Protein 4UOS (pdb70)

Nearest PDB structures (foldseek):
  4uos-assembly1_A  TM=1.005E+00  e=2.695E-16  synthetic construct
  7xgg-assembly2_D  TM=6.127E-01  e=6.646E-01  synthetic construct
  7xgf-assembly2_D  TM=5.101E-01  e=9.310E-01  synthetic construct
  5j0l-assembly1_A  TM=4.772E-01  e=9.769E-01  synthetic construct

Foldseek 3Di:
DLLVVLLVLLVVLLVVLLVLLVVLLVVLLVLLVVLLVVLLVCQVVVHADVVNLVSLVVSLVVNLVSLVVSLVVSLVSSVVSLVVSVVSLCVLDDCPPVLVVLSVVLSVLSNVLSVVLSVCSVVLSVVLSVVLSVCSVVDHHPVVNSVVSVVSSVVNSVSSVVSSVVSSVVSVVSSVVSSVSSVVSDDD

Sequence (188 aa):
GDNEEVKKMMLEKMIEEIKKMLEKAIKKVKEMLEKMIKEIKKMLENGEDSEKILKKAKEMMAEKILKMVIELAEKILKKAKEMAEKILKKVKELGVDNEEVKKMLEKMIEEIKKMLEKAIKKVKEEMLEKKMIKEIKKMLENGEDSEKILKKAKEMAEKILKMVIELAEKILKKAKEMMAEKILKKVKELGVG

Solvent-accessible surface area: 11511 Å² total; per-residue (Å²): 90,55,58,80,80,0,86,101,65,4,77,102,1,28,100,44,4,82,104,28,11,94,82,10,31,123,87,1,92,65,43,5,84,126,0,30,151,47,2,96,140,7,36,128,108,69,44,81,31,122,118,0,25,165,74,1,130,69,32,8,75,103,2,14,127,58,15,59,71,16,9,110,97,4,35,140,74,1,111,74,30,7,93,115,1,41,134,30,0,128,118,48,23,149,112,19,59,109,2,77,96,24,8,89,116,1,18,91,39,2,84,99,31,13,91,73,12,39,147,56,2,104,74,45,7,84,84,0,16,130,47,3,103,104,3,30,131,82,65,61,84,49,107,97,2,28,114,62,2,140,65,45,6,81,129,1,12,125,34,15,52,77,2,6,104,96,6,37,136,68,3,129,73,10,11,108,85,0,20,120,35,1,103,109,66,35,162,106

Radius of gyration: 21.86 Å; Cα contacts (8 Å, |Δi|>4): 126; chains: 1; bounding box: 34×53×60 Å

B-factor: mean 32.51, std 9.95, range [18.01, 70.83]

Secondary structure (DSSP, 8-state):
-HHHHHHHHHHHHHHHHHHHHHHHHHHHHHHHHHHHHHHHHHHHTT--HHHHHHHHHHHHHHHHHHHHHHHHHHHHHHHHHHHHHHHHHGGG-SS-HHHHHHHHHHHHHHHHHHHHHHHHHHHHHHHHHHHHHHHHHTT--HHHHHHHHHHHHHHHHHHHHHHHHHHHHHHHHHHHHHHHHHHHTS--

Structure (mmCIF, N/CA/C/O backbone):
data_4UOS
#
_entry.id   4UOS
#
_cell.length_a   29.460
_cell.length_b   72.150
_cell.length_c   51.260
_cell.angle_alpha   90.00
_cell.angle_beta   92.90
_cell.angle_gamma   90.00
#
_symmetry.space_group_name_H-M   'P 1 21 1'
#
loop_
_entity.id
_entity.type
_entity.pdbx_description
1 polymer 'DESIGNED HELICAL BUNDLE'
2 water water
#
loop_
_atom_site.group_PDB
_atom_site.id
_atom_site.type_symbol
_atom_site.label_atom_id
_atom_site.label_alt_id
_atom_site.label_comp_id
_atom_site.label_asym_id
_atom_site.label_entity_id
_atom_site.label_seq_id
_atom_site.pdbx_PDB_ins_code
_atom_site.Cartn_x
_atom_site.Cartn_y
_atom_site.Cartn_z
_atom_site.occupancy
_atom_site.B_iso_or_equiv
_atom_site.auth_seq_id
_atom_site.auth_comp_id
_atom_site.auth_asym_id
_atom_site.auth_atom_id
_atom_site.pdbx_PDB_model_num
ATOM 1 N N . GLY A 1 2 ? 2.401 25.106 -17.784 1.00 44.58 0 GLY A N 1
ATOM 2 C CA . GLY A 1 2 ? 1.688 26.253 -17.287 1.00 34.00 0 GLY A CA 1
ATOM 3 C C . GLY A 1 2 ? 1.730 26.435 -15.784 1.00 36.12 0 GLY A C 1
ATOM 4 O O . GLY A 1 2 ? 2.231 25.612 -15.089 1.00 38.62 0 GLY A O 1
ATOM 5 N N . ASP A 1 3 ? 1.209 27.553 -15.315 1.00 34.49 1 ASP A N 1
ATOM 6 C CA . ASP A 1 3 ? 1.173 27.886 -13.885 1.00 31.06 1 ASP A CA 1
ATOM 7 C C . ASP A 1 3 ? 0.366 26.906 -13.015 1.00 28.83 1 ASP A C 1
ATOM 8 O O . ASP A 1 3 ? 0.728 26.653 -11.915 1.00 31.75 1 ASP A O 1
ATOM 13 N N . ASN A 1 4 ? -0.735 26.400 -13.517 1.00 31.86 2 ASN A N 1
ATOM 14 C CA . ASN A 1 4 ? -1.498 25.446 -12.766 1.00 30.24 2 ASN A CA 1
ATOM 15 C C . ASN A 1 4 ? -0.730 24.154 -12.553 1.00 34.09 2 ASN A C 1
ATOM 16 O O . ASN A 1 4 ? -0.660 23.670 -11.475 1.00 27.67 2 ASN A O 1
ATOM 21 N N . GLU A 1 5 ? -0.136 23.632 -13.609 1.00 32.48 3 GLU A N 1
ATOM 22 C CA . GLU A 1 5 ? 0.750 22.495 -13.459 1.00 31.35 3 GLU A CA 1
ATOM 23 C C . GLU A 1 5 ? 1.935 22.737 -12.554 1.00 32.32 3 GLU A C 1
ATOM 24 O O . GLU A 1 5 ? 2.303 21.859 -11.869 1.00 29.08 3 GLU A O 1
ATOM 30 N N . GLU A 1 6 ? 2.498 23.928 -12.544 1.00 27.75 4 GLU A N 1
ATOM 31 C CA . GLU A 1 6 ? 3.579 24.241 -11.628 1.00 30.45 4 GLU A CA 1
ATOM 32 C C . GLU A 1 6 ? 3.141 24.170 -10.165 1.00 27.48 4 GLU A C 1
ATOM 33 O O . GLU A 1 6 ? 3.836 23.679 -9.335 1.00 28.55 4 GLU A O 1
ATOM 39 N N . VAL A 1 7 ? 1.966 24.682 -9.896 1.00 28.58 5 VAL A N 1
ATOM 40 C CA . VAL A 1 7 ? 1.434 24.689 -8.549 1.00 22.97 5 VAL A CA 1
ATOM 41 C C . VAL A 1 7 ? 1.101 23.273 -8.143 1.00 27.53 5 VAL A C 1
ATOM 42 O O . VAL A 1 7 ? 1.348 22.899 -7.063 1.00 28.59 5 VAL A O 1
ATOM 46 N N . LYS A 1 8 ? 0.538 22.520 -9.057 1.00 25.72 6 LYS A N 1
ATOM 47 C CA . LYS A 1 8 ? 0.278 21.134 -8.828 1.00 31.16 6 LYS A CA 1
ATOM 48 C C . LYS A 1 8 ? 1.520 20.395 -8.369 1.00 28.85 6 LYS A C 1
ATOM 49 O O . LYS A 1 8 ? 1.446 19.628 -7.469 1.00 28.35 6 LYS A O 1
ATOM 55 N N . LYS A 1 9 ? 2.643 20.649 -9.011 1.00 26.79 7 LYS A N 1
ATOM 56 C CA . LYS A 1 9 ? 3.890 20.007 -8.662 1.00 25.61 7 LYS A CA 1
ATOM 57 C C . LYS A 1 9 ? 4.511 20.529 -7.365 1.00 25.75 7 LYS A C 1
ATOM 58 O O . LYS A 1 9 ? 5.189 19.805 -6.683 1.00 29.02 7 LYS A O 1
ATOM 64 N N . MET A 1 10 ? 4.331 21.828 -7.205 1.00 22.03 8 MET A N 1
ATOM 65 C CA A MET A 1 10 ? 4.749 22.311 -5.807 0.50 24.60 8 MET A CA 1
ATOM 66 C CA B MET A 1 10 ? 4.665 22.278 -5.882 0.50 24.65 8 MET A CA 1
ATOM 67 C C . MET A 1 10 ? 4.027 21.596 -4.542 1.00 21.72 8 MET A C 1
ATOM 68 O O . MET A 1 10 ? 4.519 21.256 -3.446 1.00 28.42 8 MET A O 1
ATOM 77 N N . LEU A 1 11 ? 2.722 21.440 -4.792 1.00 23.76 9 LEU A N 1
ATOM 78 C CA . LEU A 1 11 ? 1.948 20.741 -3.807 1.00 24.85 9 LEU A CA 1
ATOM 79 C C . LEU A 1 11 ? 2.408 19.284 -3.667 1.00 27.07 9 LEU A C 1
ATOM 80 O O . LEU A 1 11 ? 2.560 18.806 -2.597 1.00 24.72 9 LEU A O 1
ATOM 85 N N . GLU A 1 12 ? 2.646 18.620 -4.778 1.00 25.73 10 GLU A N 1
ATOM 86 C CA . GLU A 1 12 ? 3.156 17.274 -4.742 1.00 26.83 10 GLU A CA 1
ATOM 87 C C . GLU A 1 12 ? 4.472 17.224 -3.994 1.00 27.47 10 GLU A C 1
ATOM 88 O O . GLU A 1 12 ? 4.691 16.351 -3.250 1.00 27.49 10 GLU A O 1
ATOM 94 N N . LYS A 1 13 ? 5.346 18.172 -4.253 1.00 24.10 11 LYS A N 1
ATOM 95 C CA . LYS A 1 13 ? 6.631 18.215 -3.600 1.00 24.91 11 LYS A CA 1
ATOM 96 C C . LYS A 1 13 ? 6.575 18.469 -2.091 1.00 28.04 11 LYS A C 1
ATOM 97 O O . LYS A 1 13 ? 7.346 17.935 -1.363 1.00 28.14 11 LYS A O 1
ATOM 103 N N . MET A 1 14 ? 5.654 19.313 -1.684 1.00 26.15 12 MET A N 1
ATOM 104 C CA . MET A 1 14 ? 5.398 19.573 -0.293 1.00 20.31 12 MET A CA 1
ATOM 105 C C . MET A 1 14 ? 4.943 18.328 0.462 1.00 20.71 12 MET A C 1
ATOM 106 O O . MET A 1 14 ? 5.424 18.056 1.504 1.00 25.76 12 MET A O 1
ATOM 111 N N . ILE A 1 15 ? 3.998 17.600 -0.088 1.00 21.88 13 ILE A N 1
ATOM 112 C CA . ILE A 1 15 ? 3.502 16.413 0.555 1.00 24.46 13 ILE A CA 1
ATOM 113 C C . ILE A 1 15 ? 4.549 15.298 0.552 1.00 24.99 13 ILE A C 1
ATOM 114 O O . ILE A 1 15 ? 4.637 14.592 1.473 1.00 22.55 13 ILE A O 1
ATOM 119 N N . GLU A 1 16 ? 5.340 15.187 -0.494 1.00 24.13 14 GLU A N 1
ATOM 120 C CA . GLU A 1 16 ? 6.404 14.197 -0.529 1.00 26.78 14 GLU A CA 1
ATOM 121 C C . GLU A 1 16 ? 7.441 14.457 0.533 1.00 28.50 14 GLU A C 1
ATOM 122 O O . GLU A 1 16 ? 7.903 13.547 1.141 1.00 25.05 14 GLU A O 1
ATOM 128 N N . GLU A 1 17 ? 7.757 15.714 0.783 1.00 23.64 15 GLU A N 1
ATOM 129 C CA . GLU A 1 17 ? 8.699 16.054 1.818 1.00 24.86 15 GLU A CA 1
ATOM 130 C C . GLU A 1 17 ? 8.137 15.766 3.208 1.00 23.01 15 GLU A C 1
ATOM 131 O O . GLU A 1 17 ? 8.839 15.302 4.036 1.00 26.63 15 GLU A O 1
ATOM 137 N N . ILE A 1 18 ? 6.861 16.036 3.430 1.00 24.01 16 ILE A N 1
ATOM 138 C CA . ILE A 1 18 ? 6.251 15.691 4.697 1.00 24.01 16 ILE A CA 1
ATOM 139 C C . ILE A 1 18 ? 6.330 14.185 4.913 1.00 20.51 16 ILE A C 1
ATOM 140 O O . ILE A 1 18 ? 6.618 13.72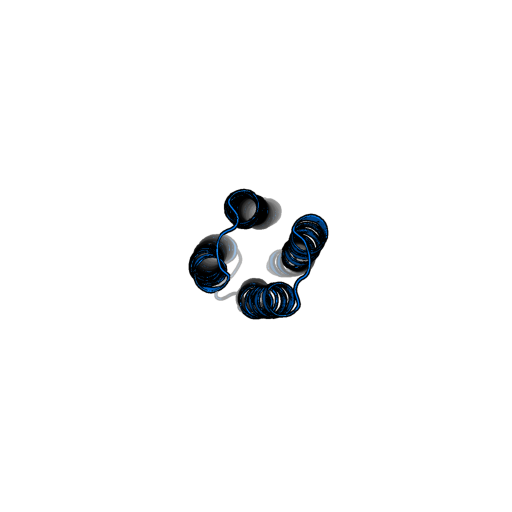7 5.947 1.00 22.93 16 ILE A O 1
ATOM 145 N N . LYS A 1 19 ? 6.048 13.448 3.869 1.00 20.30 17 LYS A N 1
ATOM 146 C CA . LYS A 1 19 ? 6.071 12.020 3.951 1.00 19.55 17 LYS A CA 1
ATOM 147 C C . LYS A 1 19 ? 7.417 11.495 4.333 1.00 24.70 17 LYS A C 1
ATOM 148 O O . LYS A 1 19 ? 7.556 10.650 5.152 1.00 22.65 17 LYS A O 1
ATOM 154 N N . LYS A 1 20 ? 8.410 12.025 3.683 1.00 26.24 18 LYS A N 1
ATOM 155 C CA . LYS A 1 20 ? 9.763 11.584 3.900 1.00 24.27 18 LYS A CA 1
ATOM 156 C C . LYS A 1 20 ? 10.191 11.871 5.335 1.00 23.82 18 LYS A C 1
ATOM 157 O O . LYS A 1 20 ? 10.766 11.060 5.975 1.00 26.87 18 LYS A O 1
ATOM 163 N N . MET A 1 21 ? 9.886 13.050 5.814 1.00 23.77 19 MET A N 1
ATOM 164 C CA . MET A 1 21 ? 10.183 13.402 7.187 1.00 21.30 19 MET A CA 1
ATOM 165 C C . MET A 1 21 ? 9.394 12.570 8.171 1.00 23.01 19 MET A C 1
ATOM 166 O O . MET A 1 21 ? 9.888 12.274 9.182 1.00 25.17 19 MET A O 1
ATOM 171 N N . LEU A 1 22 ? 8.166 12.221 7.855 1.00 22.20 20 LEU A N 1
ATOM 172 C CA . LEU A 1 22 ? 7.371 11.395 8.740 1.00 23.57 20 LEU A CA 1
ATOM 173 C C . LEU A 1 22 ? 7.945 9.977 8.827 1.00 21.82 20 LEU A C 1
ATOM 174 O O . LEU A 1 22 ? 7.977 9.399 9.846 1.00 21.76 20 LEU A O 1
ATOM 179 N N . GLU A 1 23 ? 8.417 9.465 7.711 1.00 21.90 21 GLU A N 1
ATOM 180 C CA . GLU A 1 23 ? 9.041 8.154 7.678 1.00 21.32 21 GLU A CA 1
ATOM 181 C C . GLU A 1 23 ? 10.313 8.116 8.531 1.00 25.17 21 GLU A C 1
ATOM 182 O O . GLU A 1 23 ? 10.553 7.175 9.203 1.00 24.34 21 GLU A O 1
ATOM 188 N N . LYS A 1 24 ? 11.101 9.154 8.454 1.00 24.60 22 LYS A N 1
ATOM 189 C CA . LYS A 1 24 ? 12.310 9.223 9.224 1.00 25.29 22 LYS A CA 1
ATOM 190 C C . LYS A 1 24 ? 12.002 9.324 10.703 1.00 30.60 22 LYS A C 1
ATOM 191 O O . LYS A 1 24 ? 12.679 8.757 11.475 1.00 26.57 22 LYS A O 1
ATOM 197 N N . ALA A 1 25 ? 10.968 10.057 11.066 1.00 24.75 23 ALA A N 1
ATOM 198 C CA . ALA A 1 25 ? 10.563 10.135 12.454 1.00 27.70 23 ALA A CA 1
ATOM 199 C C . ALA A 1 25 ? 10.124 8.800 13.020 1.00 26.43 23 ALA A C 1
ATOM 200 O O . ALA A 1 25 ? 10.483 8.472 14.092 1.00 25.17 23 ALA A O 1
ATOM 202 N N . ILE A 1 26 ? 9.339 8.055 12.262 1.00 22.46 24 ILE A N 1
ATOM 203 C CA . ILE A 1 26 ? 8.920 6.721 12.667 1.00 22.59 24 ILE A CA 1
ATOM 204 C C . ILE A 1 26 ? 10.127 5.797 12.834 1.00 21.97 24 ILE A C 1
ATOM 205 O O . ILE A 1 26 ? 10.191 5.043 13.745 1.00 25.57 24 ILE A O 1
ATOM 210 N N . LYS A 1 27 ? 11.075 5.898 11.925 1.00 23.62 25 LYS A N 1
ATOM 211 C CA . LYS A 1 27 ? 12.260 5.078 11.992 1.00 22.86 25 LYS A CA 1
ATOM 212 C C . LYS A 1 27 ? 13.092 5.381 13.258 1.00 30.40 25 LYS A C 1
ATOM 213 O O . LYS A 1 27 ? 13.579 4.504 13.879 1.00 27.19 25 LYS A O 1
ATOM 219 N N . LYS A 1 28 ? 13.193 6.643 13.622 1.00 23.16 26 LYS A N 1
ATOM 220 C CA . LYS A 1 28 ? 13.960 7.074 14.777 1.00 24.33 26 LYS A CA 1
ATOM 221 C C . LYS A 1 28 ? 13.257 6.681 16.076 1.00 28.89 26 LYS A C 1
ATOM 222 O O . LYS A 1 28 ? 13.875 6.260 17.014 1.00 26.33 26 LYS A O 1
ATOM 228 N N . VAL A 1 29 ? 11.953 6.856 16.113 1.00 22.50 27 VAL A N 1
ATOM 229 C CA . VAL A 1 29 ? 11.183 6.414 17.239 1.00 25.51 27 VAL A CA 1
ATOM 230 C C . VAL A 1 29 ? 11.296 4.909 17.439 1.00 26.20 27 VAL A C 1
ATOM 231 O O . VAL A 1 29 ? 11.393 4.472 18.514 1.00 26.99 27 VAL A O 1
ATOM 235 N N . LYS A 1 30 ? 11.280 4.141 16.368 1.00 22.91 28 LYS A N 1
ATOM 236 C CA . LYS A 1 30 ? 11.410 2.695 16.481 1.00 24.31 28 LYS A CA 1
ATOM 237 C C . LYS A 1 30 ? 12.752 2.310 17.065 1.00 25.60 28 LYS A C 1
ATOM 238 O O . LYS A 1 30 ? 12.837 1.520 17.941 1.00 25.49 28 LYS A O 1
ATOM 244 N N . GLU A 1 31 ? 13.788 2.913 16.541 1.00 25.52 29 GLU A N 1
ATOM 245 C CA . GLU A 1 31 ? 15.115 2.606 16.971 1.00 28.61 29 GLU A CA 1
ATOM 246 C C . GLU A 1 31 ? 15.334 2.961 18.439 1.00 28.95 29 GLU A C 1
ATOM 247 O O . GLU A 1 31 ? 15.852 2.179 19.178 1.00 27.92 29 GLU A O 1
ATOM 253 N N . MET A 1 32 ? 14.872 4.116 18.858 1.00 25.21 30 MET A N 1
ATOM 254 C CA . MET A 1 32 ? 14.972 4.487 20.257 1.00 22.75 30 MET A CA 1
ATOM 255 C C . MET A 1 32 ? 14.186 3.587 21.217 1.00 26.54 30 MET A C 1
ATOM 256 O O . MET A 1 32 ? 14.634 3.330 22.301 1.00 28.80 30 MET A O 1
ATOM 261 N N . LEU A 1 33 ? 13.000 3.154 20.823 1.00 22.75 31 LEU A N 1
ATOM 262 C CA . LEU A 1 33 ? 12.243 2.229 21.647 1.00 22.41 31 LEU A CA 1
ATOM 263 C C . LEU A 1 33 ? 13.011 0.909 21.772 1.00 25.50 31 LEU A C 1
ATOM 264 O O . LEU A 1 33 ? 13.042 0.300 22.801 1.00 26.24 31 LEU A O 1
ATOM 269 N N . GLU A 1 34 ? 13.612 0.483 20.681 1.00 27.41 32 GLU A N 1
ATOM 270 C CA . GLU A 1 34 ? 14.368 -0.748 20.693 1.00 26.35 32 GLU A CA 1
ATOM 271 C C . GLU A 1 34 ? 15.532 -0.630 21.665 1.00 32.71 32 GLU A C 1
ATOM 272 O O . GLU A 1 34 ? 15.813 -1.535 22.375 1.00 28.51 32 GLU A O 1
ATOM 278 N N . LYS A 1 35 ? 16.173 0.507 21.676 1.00 26.70 33 LYS A N 1
ATOM 279 C CA . LYS A 1 35 ? 17.273 0.732 22.569 1.00 28.59 33 LYS A CA 1
ATOM 280 C C . LYS A 1 35 ? 16.838 0.714 24.013 1.00 34.09 33 LYS A C 1
ATOM 281 O O . LYS A 1 35 ? 17.490 0.161 24.841 1.00 30.35 33 LYS A O 1
ATOM 287 N N . MET A 1 36 ? 15.701 1.328 24.272 1.00 28.61 34 MET A N 1
ATOM 288 C CA . MET A 1 36 ? 15.182 1.335 25.617 1.00 26.18 34 MET A CA 1
ATOM 289 C C . MET A 1 36 ? 14.934 -0.110 26.075 1.00 25.36 34 MET A C 1
ATOM 290 O O . MET A 1 36 ? 15.330 -0.496 27.150 1.00 26.69 34 MET A O 1
ATOM 295 N N . ILE A 1 37 ? 14.338 -0.911 25.209 1.00 24.74 35 ILE A N 1
ATOM 296 C CA . ILE A 1 37 ? 14.045 -2.272 25.568 1.00 25.29 35 ILE A CA 1
ATOM 297 C C . ILE A 1 37 ? 15.317 -3.084 25.753 1.00 28.68 35 ILE A C 1
ATOM 298 O O . ILE A 1 37 ? 15.390 -3.921 26.584 1.00 30.86 35 ILE A O 1
ATOM 303 N N . LYS A 1 38 ? 16.301 -2.831 24.926 1.00 26.56 36 LYS A N 1
ATOM 304 C CA . LYS A 1 38 ? 17.559 -3.516 25.025 1.00 30.23 36 LYS A CA 1
ATOM 305 C C . LYS A 1 38 ? 18.257 -3.209 26.345 1.00 29.74 36 LYS A C 1
ATOM 306 O O . LYS A 1 38 ? 18.829 -4.070 26.934 1.00 31.07 36 LYS A O 1
ATOM 312 N N . GLU A 1 39 ? 18.190 -1.974 26.770 1.00 25.34 37 GLU A N 1
ATOM 313 C CA . GLU A 1 39 ? 18.761 -1.606 28.034 1.00 24.78 37 GLU A CA 1
ATOM 314 C C . GLU A 1 39 ? 18.043 -2.325 29.187 1.00 29.71 37 GLU A C 1
ATOM 315 O O . GLU A 1 39 ? 18.676 -2.792 30.109 1.00 26.17 37 GLU A O 1
ATOM 321 N N . ILE A 1 40 ? 16.719 -2.406 29.101 1.00 27.85 38 ILE A N 1
ATOM 322 C CA . ILE A 1 40 ? 16.001 -3.089 30.142 1.00 28.20 38 ILE A CA 1
ATOM 323 C C . ILE A 1 40 ? 16.420 -4.537 30.178 1.00 28.12 38 ILE A C 1
ATOM 324 O O . ILE A 1 40 ? 16.624 -5.085 31.213 1.00 29.05 38 ILE A O 1
ATOM 329 N N . LYS A 1 41 ? 16.570 -5.146 29.027 1.00 23.74 39 LYS A N 1
ATOM 330 C CA . LYS A 1 41 ? 16.948 -6.534 28.963 1.00 23.40 39 LYS A CA 1
ATOM 331 C C . LYS A 1 41 ? 18.314 -6.750 29.598 1.00 29.48 39 LYS A C 1
ATOM 332 O O . LYS A 1 41 ? 18.496 -7.672 30.359 1.00 30.37 39 LYS A O 1
ATOM 338 N N . LYS A 1 42 ? 19.253 -5.894 29.312 1.00 24.65 40 LYS A N 1
ATOM 339 C CA . LYS A 1 42 ? 20.571 -6.017 29.869 1.00 27.17 40 LYS A CA 1
ATOM 340 C C . LYS A 1 42 ? 20.486 -5.980 31.380 1.00 32.66 40 LYS A C 1
ATOM 341 O O . LYS A 1 42 ? 21.051 -6.782 32.042 1.00 30.47 40 LYS A O 1
ATOM 347 N N . MET A 1 43 ? 19.756 -5.030 31.904 1.00 27.93 41 MET A N 1
ATOM 348 C CA . MET A 1 43 ? 19.668 -4.891 33.332 1.00 26.08 41 MET A CA 1
ATOM 349 C C . MET A 1 43 ? 19.028 -6.097 33.985 1.00 30.69 41 MET A C 1
ATOM 350 O O . MET A 1 43 ? 19.428 -6.510 35.025 1.00 28.21 41 MET A O 1
ATOM 355 N N . LEU A 1 44 ? 18.022 -6.650 33.354 1.00 27.44 42 LEU A N 1
ATOM 356 C CA . LEU A 1 44 ? 17.373 -7.837 33.875 1.00 29.29 42 LEU A CA 1
ATOM 357 C C . LEU A 1 44 ? 18.278 -9.062 33.860 1.00 32.94 42 LEU A C 1
ATOM 358 O O . LEU A 1 44 ? 18.255 -9.849 34.755 1.00 33.27 42 LEU A O 1
ATOM 363 N N . GLU A 1 45 ? 19.052 -9.205 32.818 1.00 28.34 43 GLU A N 1
ATOM 364 C CA . GLU A 1 45 ? 19.985 -10.278 32.728 1.00 31.02 43 GLU A CA 1
ATOM 365 C C . GLU A 1 45 ? 21.028 -10.196 33.864 1.00 31.36 43 GLU A C 1
ATOM 366 O O . GLU A 1 45 ? 21.566 -11.186 34.230 1.00 29.40 43 GLU A O 1
ATOM 372 N N . ASN A 1 46 ? 21.290 -9.006 34.379 1.00 27.18 44 ASN A N 1
ATOM 373 C CA . ASN A 1 46 ? 22.235 -8.803 35.472 1.00 28.42 44 ASN A CA 1
ATOM 374 C C . ASN A 1 46 ? 21.577 -8.696 36.845 1.00 28.26 44 ASN A C 1
ATOM 375 O O . ASN A 1 46 ? 22.199 -8.359 37.776 1.00 24.56 44 ASN A O 1
ATOM 380 N N . GLY A 1 47 ? 20.306 -9.018 36.920 1.00 27.45 45 GLY A N 1
ATOM 381 C CA . GLY A 1 47 ? 19.616 -9.062 38.180 1.00 32.83 45 GLY A CA 1
ATOM 382 C C . GLY A 1 47 ? 19.543 -7.778 38.954 1.00 27.91 45 GLY A C 1
ATOM 383 O O . GLY A 1 47 ? 19.552 -7.779 40.140 1.00 27.36 45 GLY A O 1
ATOM 384 N N . GLU A 1 48 ? 19.459 -6.679 38.248 1.00 26.44 46 GLU A N 1
ATOM 385 C CA . GLU A 1 48 ? 19.395 -5.375 38.853 1.00 28.25 46 GLU A CA 1
ATOM 386 C C . GLU A 1 48 ? 18.070 -5.033 39.514 1.00 28.48 46 GLU A C 1
ATOM 387 O O . GLU A 1 48 ? 17.089 -5.592 39.211 1.00 28.81 46 GLU A O 1
ATOM 393 N N . ASP A 1 49 ? 18.099 -4.133 40.476 1.00 31.97 47 ASP A N 1
ATOM 394 C CA . ASP A 1 49 ? 16.892 -3.777 41.201 1.00 31.67 47 ASP A CA 1
ATOM 395 C C . ASP A 1 49 ? 16.049 -2.770 40.473 1.00 34.05 47 ASP A C 1
ATOM 396 O O . ASP A 1 49 ? 16.491 -2.140 39.581 1.00 30.40 47 ASP A O 1
ATOM 401 N N . SER A 1 50 ? 14.818 -2.674 40.909 1.00 31.67 48 SER A N 1
ATOM 402 C CA . SER A 1 50 ? 13.798 -1.970 40.211 1.00 29.92 48 SER A CA 1
ATOM 403 C C . SER A 1 50 ? 14.105 -0.546 40.085 1.00 31.95 48 SER A C 1
ATOM 404 O O . SER A 1 50 ? 13.855 0.054 39.098 1.00 29.93 48 SER A O 1
ATOM 407 N N . GLU A 1 51 ? 14.638 -0.020 41.146 1.00 33.65 49 GLU A N 1
ATOM 408 C CA . GLU A 1 51 ? 14.887 1.365 41.222 1.00 31.92 49 GLU A CA 1
ATOM 409 C C . GLU A 1 51 ? 15.870 1.765 40.115 1.00 27.98 49 GLU A C 1
ATOM 410 O O . GLU A 1 51 ? 15.662 2.742 39.448 1.00 33.30 49 GLU A O 1
ATOM 416 N N . LYS A 1 52 ? 16.893 0.975 39.862 1.00 28.16 50 LYS A N 1
ATOM 417 C CA . LYS A 1 52 ? 17.862 1.282 38.829 1.00 27.97 50 LYS A CA 1
ATOM 418 C C . LYS A 1 52 ? 17.231 1.166 37.442 1.00 30.78 50 LYS A C 1
ATOM 419 O O . LYS A 1 52 ? 17.509 1.928 36.564 1.00 29.63 50 LYS A O 1
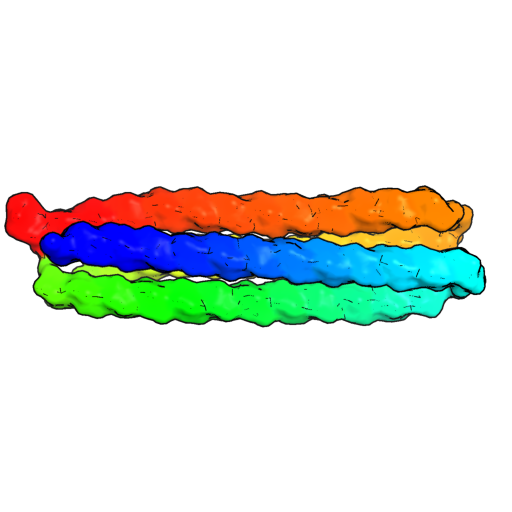ATOM 425 N N . ILE A 1 53 ? 16.394 0.164 37.286 1.00 25.08 51 ILE A N 1
ATOM 426 C CA . ILE A 1 53 ? 15.774 -0.103 36.019 1.00 23.26 51 ILE A CA 1
ATOM 427 C C . ILE A 1 53 ? 14.819 1.011 35.613 1.00 29.59 51 ILE A C 1
ATOM 428 O O . ILE A 1 53 ? 14.865 1.464 34.515 1.00 28.41 51 ILE A O 1
ATOM 433 N N . LEU A 1 54 ? 13.980 1.445 36.524 1.00 27.30 52 LEU A N 1
ATOM 434 C CA . LEU A 1 54 ? 13.051 2.518 36.260 1.00 28.13 52 LEU A CA 1
ATOM 435 C C . LEU A 1 54 ? 13.667 3.866 35.959 1.00 33.70 52 LEU A C 1
ATOM 436 O O . LEU A 1 54 ? 13.156 4.582 35.161 1.00 29.22 52 LEU A O 1
ATOM 441 N N . LYS A 1 55 ? 14.757 4.193 36.640 1.00 28.81 53 LYS A N 1
ATOM 442 C CA . LYS A 1 55 ? 15.456 5.449 36.439 1.00 29.38 53 LYS A CA 1
ATOM 443 C C . LYS A 1 55 ? 16.004 5.556 35.028 1.00 32.55 53 LYS A C 1
ATOM 444 O O . LYS A 1 55 ? 15.841 6.532 34.359 1.00 30.45 53 LYS A O 1
ATOM 450 N N . LYS A 1 56 ? 16.618 4.495 34.572 1.00 31.17 54 LYS A N 1
ATOM 451 C CA . LYS A 1 56 ? 17.151 4.450 33.255 1.00 26.09 54 LYS A CA 1
ATOM 452 C C . LYS A 1 56 ? 16.013 4.540 32.240 1.00 26.66 54 LYS A C 1
ATOM 453 O O . LYS A 1 56 ? 16.098 5.274 31.313 1.00 30.79 54 LYS A O 1
ATOM 459 N N . ALA A 1 57 ? 14.939 3.808 32.458 1.00 24.84 55 ALA A N 1
ATOM 460 C CA . ALA A 1 57 ? 13.815 3.820 31.499 1.00 25.34 55 ALA A CA 1
ATOM 461 C C . ALA A 1 57 ? 13.143 5.178 31.396 1.00 27.34 55 ALA A C 1
ATOM 462 O O . ALA A 1 57 ? 12.760 5.588 30.354 1.00 28.75 55 ALA A O 1
ATOM 464 N N . LYS A 1 58 ? 13.008 5.837 32.521 1.00 29.05 56 LYS A N 1
ATOM 465 C CA . LYS A 1 58 ? 12.461 7.139 32.542 1.00 28.28 56 LYS A CA 1
ATOM 466 C C . LYS A 1 58 ? 13.295 8.085 31.740 1.00 34.98 56 LYS A C 1
ATOM 467 O O . LYS A 1 58 ? 12.771 8.872 31.029 1.00 31.96 56 LYS A O 1
ATOM 473 N N . GLU A 1 59 ? 14.610 7.994 31.863 1.00 30.91 57 GLU A N 1
ATOM 474 C CA . GLU A 1 59 ? 15.536 8.830 31.110 1.00 27.17 57 GLU A CA 1
ATOM 475 C C . GLU A 1 59 ? 15.397 8.583 29.639 1.00 32.84 57 GLU A C 1
ATOM 476 O O . GLU A 1 59 ? 15.408 9.490 28.881 1.00 33.90 57 GLU A O 1
ATOM 482 N N . MET A 1 60 ? 15.426 7.309 29.360 1.00 29.43 58 MET A N 1
ATOM 483 C CA A MET A 1 60 ? 15.197 7.005 27.866 0.50 30.67 58 MET A CA 1
ATOM 484 C CA B MET A 1 60 ? 15.132 7.015 27.991 0.50 30.69 58 MET A CA 1
ATOM 485 C C . MET A 1 60 ? 13.825 7.592 27.202 1.00 30.03 58 MET A C 1
ATOM 486 O O . MET A 1 60 ? 13.710 8.213 26.113 1.00 33.34 58 MET A O 1
ATOM 495 N N . ALA A 1 61 ? 12.807 7.400 28.018 1.00 29.34 59 ALA A N 1
ATOM 496 C CA . ALA A 1 61 ? 11.518 7.889 27.548 1.00 25.60 59 ALA A CA 1
ATOM 497 C C . ALA A 1 61 ? 11.504 9.381 27.348 1.00 27.71 59 ALA A C 1
ATOM 498 O O . ALA A 1 61 ? 10.928 9.855 26.447 1.00 30.92 59 ALA A O 1
ATOM 500 N N . GLU A 1 62 ? 12.144 10.110 28.224 1.00 31.46 60 GLU A N 1
ATOM 501 C CA . GLU A 1 62 ? 12.147 11.565 28.107 1.00 30.56 60 GLU A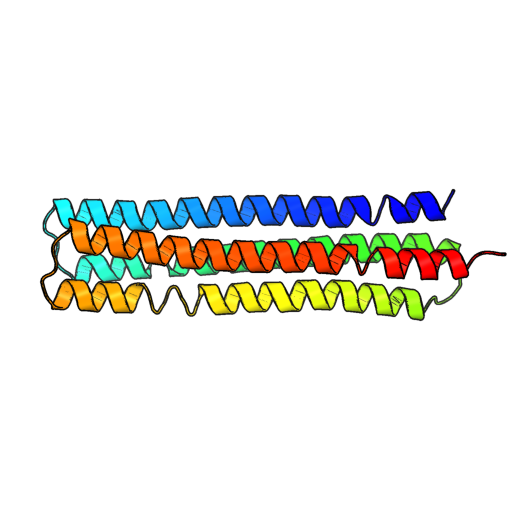 CA 1
ATOM 502 C C . GLU A 1 62 ? 12.894 12.030 26.891 1.00 33.34 60 GLU A C 1
ATOM 503 O O . GLU A 1 62 ? 12.534 12.994 26.273 1.00 33.73 60 GLU A O 1
ATOM 509 N N . LYS A 1 63 ? 13.933 11.296 26.565 1.00 33.04 61 LYS A N 1
ATOM 510 C CA . LYS A 1 63 ? 14.696 11.477 25.377 1.00 30.79 61 LYS A CA 1
ATOM 511 C C . LYS A 1 63 ? 13.868 11.235 24.124 1.00 30.33 61 LYS A C 1
ATOM 512 O O . LYS A 1 63 ? 13.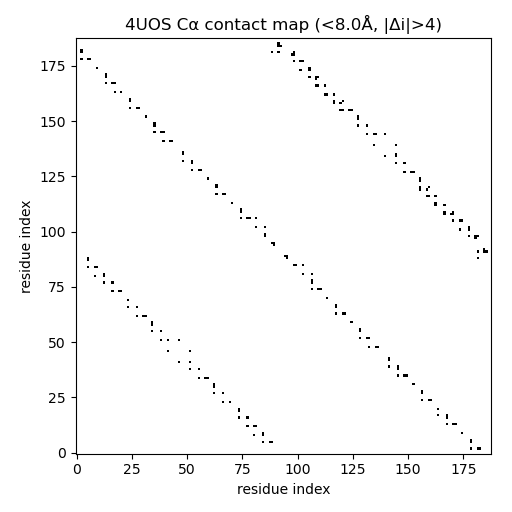998 11.941 23.163 1.00 31.34 61 LYS A O 1
ATOM 518 N N . ILE A 1 64 ? 13.058 10.199 24.137 1.00 28.05 62 ILE A N 1
ATOM 519 C CA . ILE A 1 64 ? 12.195 9.932 23.000 1.00 25.62 62 ILE A CA 1
ATOM 520 C C . ILE A 1 64 ? 11.222 11.069 22.802 1.00 27.21 62 ILE A C 1
ATOM 521 O O . ILE A 1 64 ? 11.095 11.542 21.746 1.00 26.20 62 ILE A O 1
ATOM 526 N N . LEU A 1 65 ? 10.551 11.492 23.847 1.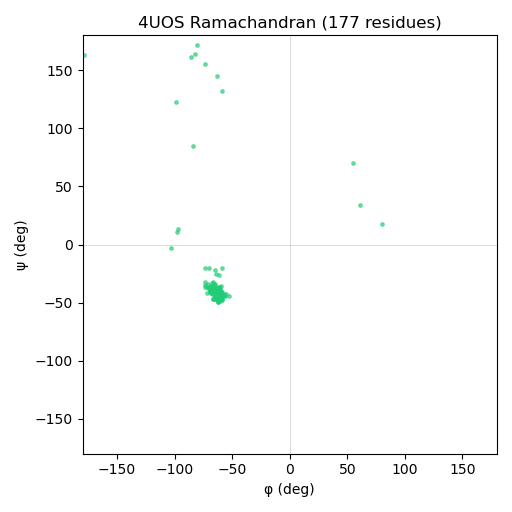00 26.51 63 LEU A N 1
ATOM 527 C CA . LEU A 1 65 ? 9.593 12.571 23.739 1.00 24.33 63 LEU A CA 1
ATOM 528 C C . LEU A 1 65 ? 10.235 13.844 23.186 1.00 33.29 63 LEU A C 1
ATOM 529 O O . LEU A 1 65 ? 9.693 14.477 22.331 1.00 27.62 63 LEU A O 1
ATOM 534 N N . LYS A 1 66 ? 11.412 14.181 23.677 1.00 27.41 64 LYS A N 1
ATOM 535 C CA . LYS A 1 66 ? 12.111 15.351 23.211 1.00 27.39 64 LYS A CA 1
ATOM 536 C C . LYS A 1 66 ? 12.435 15.301 21.732 1.00 31.61 64 LYS A C 1
ATOM 537 O O . LYS A 1 66 ? 12.311 16.264 21.059 1.00 30.10 64 LYS A O 1
ATOM 543 N N . MET A 1 67 ? 12.834 14.147 21.244 1.00 30.57 65 MET A N 1
ATOM 544 C CA . MET A 1 67 ? 13.135 13.978 19.853 1.00 24.79 65 MET A CA 1
ATOM 545 C C . MET A 1 67 ? 11.863 14.058 19.001 1.00 30.45 65 MET A C 1
ATOM 546 O O . MET A 1 67 ? 11.884 14.617 17.965 1.00 27.88 65 MET A O 1
ATOM 551 N N . VAL A 1 68 ? 10.762 13.502 19.472 1.00 25.11 66 VAL A N 1
ATOM 552 C CA . VAL A 1 68 ? 9.491 13.599 18.764 1.00 22.79 66 VAL A CA 1
ATOM 553 C C . VAL A 1 68 ? 9.068 15.045 18.651 1.00 23.81 66 VAL A C 1
ATOM 554 O O . VAL A 1 68 ? 8.603 15.457 17.656 1.00 26.58 66 VAL A O 1
ATOM 558 N N . ILE A 1 69 ? 9.274 15.803 19.705 1.00 24.68 67 ILE 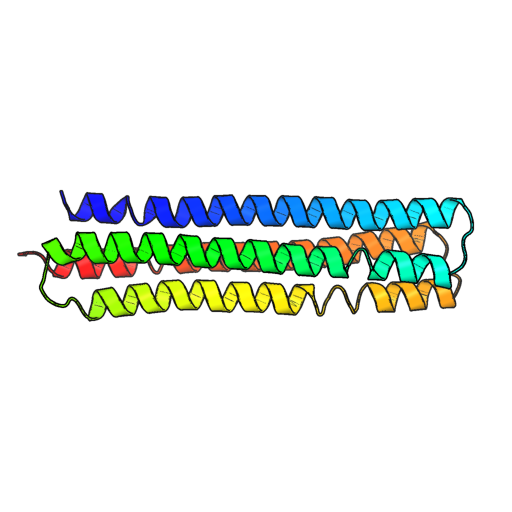A N 1
ATOM 559 C CA . ILE A 1 69 ? 9.002 17.225 19.666 1.00 25.63 67 ILE A CA 1
ATOM 560 C C . ILE A 1 69 ? 9.819 17.979 18.633 1.00 31.45 67 ILE A C 1
ATOM 561 O O . ILE A 1 69 ? 9.297 18.795 17.951 1.00 26.50 67 ILE A O 1
ATOM 566 N N . GLU A 1 70 ? 11.100 17.713 18.564 1.00 24.82 68 GLU A N 1
ATOM 567 C CA . GLU A 1 70 ? 11.967 18.377 17.647 1.00 25.65 68 GLU A CA 1
ATOM 568 C C . GLU A 1 70 ? 11.575 18.026 16.241 1.00 25.20 68 GLU A C 1
ATOM 569 O O . GLU A 1 70 ? 11.529 18.858 15.407 1.00 25.59 68 GLU A O 1
ATOM 575 N N . LEU A 1 71 ? 11.336 16.759 16.012 1.00 26.72 69 LEU A N 1
ATOM 576 C CA . LEU A 1 71 ? 11.031 16.302 14.683 1.00 27.79 69 LEU A CA 1
ATOM 577 C C . LEU A 1 71 ? 9.737 16.913 14.172 1.00 26.06 69 LEU A C 1
ATOM 578 O O . LEU A 1 71 ? 9.629 17.220 13.038 1.00 25.98 69 LEU A O 1
ATOM 583 N N . ALA A 1 72 ? 8.773 17.052 15.052 1.00 26.28 70 ALA A N 1
ATOM 584 C CA . ALA A 1 72 ? 7.500 17.617 14.688 1.00 22.83 70 ALA A CA 1
ATOM 585 C C . ALA A 1 72 ? 7.657 19.073 14.337 1.00 28.22 70 ALA A C 1
ATOM 586 O O . ALA A 1 72 ? 7.077 19.547 13.413 1.00 23.26 70 ALA A O 1
ATOM 588 N N . GLU A 1 73 ? 8.448 19.774 15.125 1.00 21.73 71 GLU A N 1
ATOM 589 C CA . GLU A 1 73 ? 8.691 21.162 14.856 1.00 22.61 71 GLU A CA 1
ATOM 590 C C . GLU A 1 73 ? 9.321 21.352 13.490 1.00 24.38 71 GLU A C 1
ATOM 591 O O . GLU A 1 73 ? 8.990 22.273 12.837 1.00 26.01 71 GLU A O 1
ATOM 597 N N . LYS A 1 74 ? 10.246 20.497 13.086 1.00 22.23 72 LYS A N 1
ATOM 598 C CA . LYS A 1 74 ? 10.855 20.678 11.766 1.00 26.70 72 LYS A CA 1
ATOM 599 C C . LYS A 1 74 ? 9.884 20.432 10.669 1.00 23.14 72 LYS A C 1
ATOM 600 O O . LYS A 1 74 ? 9.944 21.060 9.677 1.00 28.00 72 LYS A O 1
ATOM 606 N N . ILE A 1 75 ? 9.012 19.472 10.869 1.00 22.93 73 ILE A N 1
ATOM 607 C CA . ILE A 1 75 ? 8.021 19.193 9.867 1.00 22.02 73 ILE A CA 1
ATOM 608 C C . ILE A 1 75 ? 7.147 20.412 9.668 1.00 22.71 73 ILE A C 1
ATOM 609 O O . ILE A 1 75 ? 6.911 20.792 8.579 1.00 24.73 73 ILE A O 1
ATOM 614 N N . LEU A 1 76 ? 6.676 20.998 10.747 1.00 26.84 74 LEU A N 1
ATOM 615 C CA . LEU A 1 76 ? 5.788 22.140 10.638 1.00 25.57 74 LEU A CA 1
ATOM 616 C C . LEU A 1 76 ? 6.477 23.365 10.040 1.00 23.90 74 LEU A C 1
ATOM 617 O O . LEU A 1 76 ? 5.912 24.076 9.318 1.00 22.88 74 LEU A O 1
ATOM 622 N N . LYS A 1 77 ? 7.721 23.570 10.402 1.00 22.04 75 LYS A N 1
ATOM 623 C CA . LYS A 1 77 ? 8.505 24.656 9.850 1.00 21.47 75 LYS A CA 1
ATOM 624 C C . LYS A 1 77 ? 8.657 24.536 8.361 1.00 27.54 75 LYS A C 1
ATOM 625 O O . LYS A 1 77 ? 8.468 25.471 7.665 1.00 26.24 75 LYS A O 1
ATOM 631 N N . LYS A 1 78 ? 9.022 23.360 7.908 1.00 24.57 76 LYS A N 1
ATOM 632 C CA . LYS A 1 78 ? 9.256 23.136 6.520 1.00 24.17 76 LYS A CA 1
ATOM 633 C C . LYS A 1 78 ? 7.964 23.214 5.726 1.00 23.25 76 LYS A C 1
ATOM 634 O O . LYS A 1 78 ? 7.953 23.704 4.667 1.00 25.09 76 LYS A O 1
ATOM 640 N N . ALA A 1 79 ? 6.875 22.738 6.288 1.00 22.10 77 ALA A N 1
ATOM 641 C CA . ALA A 1 79 ? 5.587 22.824 5.622 1.00 20.96 77 ALA A CA 1
ATOM 642 C C . ALA A 1 79 ? 5.128 24.247 5.423 1.00 21.37 77 ALA A C 1
ATOM 643 O O . ALA A 1 79 ? 4.633 24.558 4.403 1.00 23.74 77 ALA A O 1
ATOM 645 N N . LYS A 1 80 ? 5.306 25.074 6.433 1.00 20.68 78 LYS A N 1
ATOM 646 C CA . LYS A 1 80 ? 4.983 26.471 6.343 1.00 21.97 78 LYS A CA 1
ATOM 647 C C . LYS A 1 80 ? 5.786 27.231 5.295 1.00 24.14 78 LYS A C 1
ATOM 648 O O . LYS A 1 80 ? 5.247 28.049 4.619 1.00 24.15 78 LYS A O 1
ATOM 654 N N . GLU A 1 81 ? 7.068 26.936 5.201 1.00 22.33 79 GLU A N 1
ATOM 655 C CA . GLU A 1 81 ? 7.938 27.481 4.169 1.00 22.76 79 GLU A CA 1
ATOM 656 C C . GLU A 1 81 ? 7.449 27.126 2.792 1.00 24.82 79 GLU A C 1
ATOM 657 O O . GLU A 1 81 ? 7.400 27.956 1.960 1.00 29.78 79 GLU A O 1
ATOM 663 N N . MET A 1 82 ? 7.111 25.876 2.578 1.00 25.35 80 MET A N 1
ATOM 664 C CA . MET A 1 82 ? 6.593 25.472 1.288 1.00 25.86 80 MET A CA 1
ATOM 665 C C . MET A 1 82 ? 5.243 26.086 0.947 1.00 24.51 80 MET A C 1
ATOM 666 O O . MET A 1 82 ? 5.025 26.463 -0.147 1.00 24.39 80 MET A O 1
ATOM 671 N N . ALA A 1 83 ? 4.350 26.173 1.910 1.00 22.01 81 ALA A N 1
ATOM 672 C CA . ALA A 1 83 ? 3.087 26.828 1.691 1.00 21.69 81 ALA A CA 1
ATOM 673 C C . ALA A 1 83 ? 3.275 28.307 1.314 1.00 22.72 81 ALA A C 1
ATOM 674 O O . ALA A 1 83 ? 2.622 28.782 0.462 1.00 23.40 81 ALA A O 1
ATOM 676 N N . GLU A 1 84 ? 4.199 29.001 1.956 1.00 24.85 82 GLU A N 1
ATOM 677 C CA . GLU A 1 84 ? 4.490 30.387 1.597 1.00 23.92 82 GLU A CA 1
ATOM 678 C C . GLU A 1 84 ? 4.979 30.560 0.160 1.00 27.46 82 GLU A C 1
ATOM 679 O O . GLU A 1 84 ? 4.651 31.516 -0.468 1.00 25.57 82 GLU A O 1
ATOM 685 N N . LYS A 1 85 ? 5.771 29.618 -0.320 1.00 25.10 83 LYS A N 1
ATOM 686 C CA . LYS A 1 85 ? 6.286 29.655 -1.681 1.00 25.08 83 LYS A CA 1
ATOM 687 C C . LYS A 1 85 ? 5.186 29.420 -2.698 1.00 21.39 83 LYS A C 1
ATOM 688 O O . LYS A 1 85 ? 5.195 29.986 -3.723 1.00 26.17 83 LYS A O 1
ATOM 694 N N . ILE A 1 86 ? 4.244 28.559 -2.360 1.00 23.25 84 ILE A N 1
ATOM 695 C CA . ILE A 1 86 ? 3.059 28.345 -3.187 1.00 20.83 84 ILE A CA 1
ATOM 696 C C . ILE A 1 86 ? 2.186 29.594 -3.212 1.00 23.85 84 ILE A C 1
ATOM 697 O O . ILE A 1 86 ? 1.801 30.018 -4.227 1.00 23.45 84 ILE A O 1
ATOM 702 N N . LEU A 1 87 ? 1.930 30.180 -2.055 1.00 23.85 85 LEU A N 1
ATOM 703 C CA . LEU A 1 87 ? 1.168 31.412 -2.001 1.00 22.61 85 LEU A CA 1
ATOM 704 C C . LEU A 1 87 ? 1.814 32.471 -2.880 1.00 23.75 85 LEU A C 1
ATOM 705 O O . LEU A 1 87 ? 1.146 33.144 -3.588 1.00 24.12 85 LEU A O 1
ATOM 710 N N . LYS A 1 88 ? 3.129 32.573 -2.829 1.00 23.05 86 LYS A N 1
ATOM 711 C CA . LYS A 1 88 ? 3.891 33.524 -3.656 1.00 24.54 86 LYS A CA 1
ATOM 712 C C . LYS A 1 88 ? 3.750 33.306 -5.161 1.00 26.74 86 LYS A C 1
ATOM 713 O O . LYS A 1 88 ? 3.595 34.221 -5.905 1.00 27.51 86 LYS A O 1
ATOM 719 N N . LYS A 1 89 ? 3.810 32.069 -5.586 1.00 26.35 87 LYS A N 1
ATOM 720 C CA . LYS A 1 89 ? 3.578 31.731 -6.967 1.00 23.38 87 LYS A CA 1
ATOM 721 C C . LYS A 1 89 ? 2.167 32.126 -7.389 1.00 28.42 87 LYS A C 1
ATOM 722 O O . LYS A 1 89 ? 1.939 32.561 -8.487 1.00 24.34 87 LYS A O 1
ATOM 728 N N . VAL A 1 90 ? 1.219 31.957 -6.494 1.00 26.51 88 VAL A N 1
ATOM 729 C CA . VAL A 1 90 ? -0.160 32.219 -6.818 1.00 23.95 88 VAL A CA 1
ATOM 730 C C . VAL A 1 90 ? -0.447 33.734 -6.907 1.00 25.91 88 VAL A C 1
ATOM 731 O O . VAL A 1 90 ? -1.390 34.135 -7.502 1.00 24.64 88 VAL A O 1
ATOM 735 N N . LYS A 1 91 ? 0.403 34.536 -6.309 1.00 23.30 89 LYS A N 1
ATOM 736 C CA . LYS A 1 91 ? 0.309 35.966 -6.475 1.00 19.54 89 LYS A CA 1
ATOM 737 C C . LYS A 1 91 ? 0.421 36.371 -7.926 1.00 25.74 89 LYS A C 1
ATOM 738 O O . LYS A 1 91 ? 0.023 37.439 -8.262 1.00 25.68 89 LYS A O 1
ATOM 744 N N . GLU A 1 92 ? 0.979 35.519 -8.755 1.00 20.14 90 GLU A N 1
ATOM 745 C CA . GLU A 1 92 ? 1.054 35.812 -10.175 1.00 22.90 90 GLU A CA 1
ATOM 746 C C . GLU A 1 92 ? -0.321 35.746 -10.793 1.00 26.97 90 GLU A C 1
ATOM 747 O O . GLU A 1 92 ? -0.524 36.290 -11.837 1.00 22.77 90 GLU A O 1
ATOM 753 N N . LEU A 1 93 ? -1.237 35.074 -10.121 1.00 22.20 91 LEU A N 1
ATOM 754 C CA . LEU A 1 93 ? -2.585 34.849 -10.631 1.00 22.03 91 LEU A CA 1
ATOM 755 C C . LEU A 1 93 ? -3.718 35.713 -10.055 1.00 21.73 91 LEU A C 1
ATOM 756 O O . LEU A 1 93 ? -4.814 35.590 -10.467 1.00 22.78 91 LEU A O 1
ATOM 761 N N . GLY A 1 94 ? -3.421 36.562 -9.085 1.00 21.76 92 GLY A N 1
ATOM 762 C CA . GLY A 1 94 ? -4.403 37.467 -8.537 1.00 19.91 92 GLY A CA 1
ATOM 763 C C . GLY A 1 94 ? -3.843 38.374 -7.454 1.00 22.74 92 GLY A C 1
ATOM 764 O O . GLY A 1 94 ? -2.848 38.099 -6.932 1.00 27.54 92 GLY A O 1
ATOM 765 N N . VAL A 1 95 ? -4.541 39.437 -7.134 1.00 22.30 93 VAL A N 1
ATOM 766 C CA . VAL A 1 95 ? -4.154 40.310 -6.075 1.00 27.99 93 VAL A CA 1
ATOM 767 C C . VAL A 1 95 ? -4.974 39.947 -4.850 1.00 28.07 93 VAL A C 1
ATOM 768 O O . VAL A 1 95 ? -6.161 39.990 -4.867 1.00 30.50 93 VAL A O 1
ATOM 772 N N . ASP A 1 96 ? -4.299 39.618 -3.773 1.00 29.10 94 ASP A N 1
ATOM 773 C CA . ASP A 1 96 ? -4.983 39.176 -2.574 1.00 34.82 94 ASP A CA 1
ATOM 774 C C . ASP A 1 96 ? -5.929 38.001 -2.720 1.00 28.77 94 ASP A C 1
ATOM 775 O O . ASP A 1 96 ? -7.103 38.147 -2.690 1.00 34.11 94 ASP A O 1
ATOM 780 N N . ASN A 1 97 ? -5.366 36.840 -2.950 1.00 28.88 95 ASN A N 1
ATOM 781 C CA . ASN A 1 97 ? -6.144 35.665 -3.161 1.00 26.45 95 ASN A CA 1
ATOM 782 C C . ASN A 1 97 ? -6.510 35.060 -1.803 1.00 30.78 95 ASN A C 1
ATOM 783 O O . ASN A 1 97 ? -5.880 34.176 -1.334 1.00 27.18 95 ASN A O 1
ATOM 788 N N . GLU A 1 98 ? -7.578 35.563 -1.218 1.00 29.34 96 GLU A N 1
ATOM 789 C CA . GLU A 1 98 ? -7.983 35.149 0.112 1.00 32.05 96 GLU A CA 1
ATOM 790 C C . GLU A 1 98 ? -8.436 33.697 0.335 1.00 30.21 96 GLU A C 1
ATOM 791 O O . GLU A 1 98 ? -8.081 33.116 1.303 1.00 30.48 96 GLU A O 1
ATOM 797 N N . GLU A 1 99 ? -9.218 33.154 -0.568 1.00 28.63 97 GLU A N 1
ATOM 798 C CA . GLU A 1 99 ? -9.650 31.787 -0.466 1.00 34.51 97 GLU A CA 1
ATOM 799 C C . GLU A 1 99 ? -8.454 30.853 -0.511 1.00 28.51 97 GLU A C 1
ATOM 800 O O . GLU A 1 99 ? -8.365 29.985 0.268 1.00 28.76 97 GLU A O 1
ATOM 806 N N . VAL A 1 100 ? -7.542 31.072 -1.428 1.00 26.10 98 VAL A N 1
ATOM 807 C CA . VAL A 1 100 ? -6.355 30.253 -1.499 1.00 29.65 98 VAL A CA 1
ATOM 808 C C . VAL A 1 100 ? -5.510 30.399 -0.254 1.00 26.77 98 VAL A C 1
ATOM 809 O O . VAL A 1 100 ? -5.021 29.473 0.251 1.00 24.07 98 VAL A O 1
ATOM 813 N N . LYS A 1 101 ? -5.336 31.612 0.173 1.00 25.99 99 LYS A N 1
ATOM 814 C CA . LYS A 1 101 ? -4.556 31.881 1.359 1.00 27.76 99 LYS A CA 1
ATOM 815 C C . LYS A 1 101 ? -5.135 31.124 2.571 1.00 26.32 99 LYS A C 1
ATOM 816 O O . LYS A 1 101 ? -4.433 30.569 3.336 1.00 24.14 99 LYS A O 1
ATOM 822 N N . LYS A 1 102 ? -6.441 31.140 2.687 1.00 25.04 100 LYS A N 1
ATOM 823 C CA . LYS A 1 102 ? -7.103 30.550 3.808 1.00 29.65 100 LYS A CA 1
ATOM 824 C C . LYS A 1 102 ? -7.089 29.041 3.733 1.00 26.98 100 LYS A C 1
ATOM 825 O O . LYS A 1 102 ? -7.059 28.403 4.729 1.00 23.99 100 LYS A O 1
ATOM 831 N N . MET A 1 103 ? -7.131 28.499 2.531 1.00 24.63 101 MET A N 1
ATOM 832 C CA . MET A 1 103 ? -7.047 27.071 2.379 1.00 21.05 101 MET A CA 1
ATOM 833 C C . MET A 1 103 ? -5.660 26.517 2.721 1.00 21.67 101 MET A C 1
ATOM 834 O O . MET A 1 103 ? -5.562 25.497 3.291 1.00 22.50 101 MET A O 1
ATOM 839 N N . LEU A 1 104 ? -4.622 27.228 2.342 1.00 21.04 102 LEU A N 1
ATOM 840 C CA . LEU A 1 104 ? -3.291 26.887 2.729 1.00 18.86 102 LEU A CA 1
ATOM 841 C C . LEU A 1 104 ? -3.184 26.973 4.222 1.00 20.58 102 LEU A C 1
ATOM 842 O O . LEU A 1 104 ? -2.547 26.167 4.801 1.00 23.34 102 LEU A O 1
ATOM 847 N N . GLU A 1 105 ? -3.798 27.981 4.826 1.00 21.67 103 GLU A N 1
ATOM 848 C CA . GLU A 1 105 ? -3.780 28.090 6.272 1.00 22.07 103 GLU A CA 1
ATOM 849 C C . GLU A 1 105 ? -4.426 26.878 6.965 1.00 19.73 103 GLU A C 1
ATOM 850 O O . GLU A 1 105 ? -3.949 26.423 7.948 1.00 23.91 103 GLU A O 1
ATOM 856 N N . LYS A 1 106 ? -5.536 26.411 6.440 1.00 21.97 104 LYS A N 1
ATOM 857 C CA . LYS A 1 106 ? -6.179 25.236 6.974 1.00 22.75 104 LYS A CA 1
ATOM 858 C C . LYS A 1 106 ? -5.326 23.993 6.782 1.00 23.56 104 LYS A C 1
ATOM 859 O O . LYS A 1 106 ? -5.301 23.136 7.595 1.00 22.04 104 LYS A O 1
ATOM 865 N N . MET A 1 107 ? -4.642 23.923 5.664 1.00 22.19 105 MET A N 1
ATOM 866 C CA . MET A 1 107 ? -3.776 22.781 5.363 1.00 20.59 105 MET A CA 1
ATOM 867 C C . MET A 1 107 ? -2.675 22.709 6.393 1.00 24.65 105 MET A C 1
ATOM 868 O O . MET A 1 107 ? -2.382 21.682 6.886 1.00 22.49 105 MET A O 1
ATOM 873 N N . ILE A 1 108 ? -2.077 23.841 6.679 1.00 19.77 106 ILE A N 1
ATOM 874 C CA . ILE A 1 108 ? -1.052 23.889 7.703 1.00 22.79 106 ILE A CA 1
ATOM 875 C C . ILE A 1 108 ? -1.601 23.551 9.096 1.00 25.39 106 ILE A C 1
ATOM 876 O O . ILE A 1 108 ? -0.969 22.888 9.823 1.00 23.37 106 ILE A O 1
ATOM 881 N N . GLU A 1 109 ? -2.767 24.072 9.451 1.00 22.63 107 GLU A N 1
ATOM 882 C CA . GLU A 1 109 ? -3.351 23.837 10.755 1.00 23.21 107 GLU A CA 1
ATOM 883 C C . GLU A 1 109 ? -3.735 22.378 10.963 1.00 24.86 107 GLU A C 1
ATOM 884 O O . GLU A 1 109 ? -3.610 21.880 12.026 1.00 24.83 107 GLU A O 1
ATOM 890 N N . GLU A 1 110 ? -4.158 21.700 9.916 1.00 23.15 108 GLU A N 1
ATOM 891 C CA . GLU A 1 110 ? -4.418 20.270 10.011 1.00 22.59 108 GLU A CA 1
ATOM 892 C C . GLU A 1 110 ? -3.197 19.454 10.318 1.00 25.92 108 GLU A C 1
ATOM 893 O O . GLU A 1 110 ? -3.267 18.533 11.020 1.00 27.39 108 GLU A O 1
ATOM 899 N N . ILE A 1 111 ? -2.095 19.800 9.707 1.00 22.45 109 ILE A N 1
ATOM 900 C CA . ILE A 1 111 ? -0.844 19.154 9.955 1.00 21.27 109 ILE A CA 1
ATOM 901 C C . ILE A 1 111 ? -0.438 19.421 11.390 1.00 23.59 109 ILE A C 1
ATOM 902 O O . ILE A 1 111 ? -0.061 18.548 12.072 1.00 26.85 109 ILE A O 1
ATOM 907 N N . LYS A 1 112 ? -0.543 20.658 11.821 1.00 20.06 110 LYS A N 1
ATOM 908 C CA . LYS A 1 112 ? -0.118 21.040 13.153 1.00 23.21 110 LYS A CA 1
ATOM 909 C C . LYS A 1 112 ? -0.899 20.314 14.226 1.00 23.39 110 LYS A C 1
ATOM 910 O O . LYS A 1 112 ? -0.362 19.885 15.178 1.00 24.37 110 LYS A O 1
ATOM 916 N N . LYS A 1 113 ? -2.192 20.211 14.023 1.00 25.25 111 LYS A N 1
ATOM 917 C CA . LYS A 1 113 ? -3.099 19.614 14.992 1.00 24.40 111 LYS A CA 1
ATOM 918 C C . LYS A 1 113 ? -2.778 18.138 15.205 1.00 30.27 111 LYS A C 1
ATOM 919 O O . LYS A 1 113 ? -2.820 17.639 16.284 1.00 26.12 111 LYS A O 1
ATOM 925 N N . MET A 1 114 ? -2.469 17.467 14.122 1.00 25.24 112 MET A N 1
ATOM 926 C CA . MET A 1 114 ? -2.126 16.076 14.196 1.00 24.59 112 MET A CA 1
ATOM 927 C C . MET A 1 114 ? -0.737 15.874 14.778 1.00 22.87 112 MET A C 1
ATOM 928 O O . MET A 1 114 ? -0.538 14.957 15.472 1.00 25.53 112 MET A O 1
ATOM 933 N N . LEU A 1 115 ? 0.196 16.756 14.503 1.00 21.13 113 LEU A N 1
ATOM 934 C CA . LEU A 1 115 ? 1.491 16.672 15.140 1.00 20.34 113 LEU A CA 1
ATOM 935 C C . LEU A 1 115 ? 1.417 16.896 16.637 1.00 26.99 113 LEU A C 1
ATOM 936 O O . LEU A 1 115 ? 2.077 16.241 17.364 1.00 25.78 113 LEU A O 1
ATOM 941 N N . GLU A 1 116 ? 0.580 17.819 17.078 1.00 23.94 114 GLU A N 1
ATOM 942 C CA . GLU A 1 116 ? 0.436 18.066 18.495 1.00 21.98 114 GLU A CA 1
ATOM 943 C C . GLU A 1 116 ? -0.200 16.894 19.171 1.00 26.25 114 GLU A C 1
ATOM 944 O O . GLU A 1 116 ? 0.089 16.605 20.277 1.00 24.72 114 GLU A O 1
ATOM 950 N N . LYS A 1 117 ? -1.086 16.228 18.465 1.00 26.16 115 LYS A N 1
ATOM 951 C CA . LYS A 1 117 ? -1.716 15.038 18.981 1.00 22.98 115 LYS A CA 1
ATOM 952 C C . LYS A 1 117 ? -0.715 13.921 19.117 1.00 26.65 115 LYS A C 1
ATOM 953 O O . LYS A 1 117 ? -0.747 13.197 20.054 1.00 25.89 115 LYS A O 1
ATOM 959 N N . ALA A 1 118 ? 0.167 13.789 18.148 1.00 24.53 116 ALA A N 1
ATOM 960 C CA . ALA A 1 118 ? 1.246 12.803 18.248 1.00 23.83 116 ALA A CA 1
ATOM 961 C C . ALA A 1 118 ? 2.122 13.054 19.450 1.00 24.60 116 ALA A C 1
ATOM 962 O O . ALA A 1 118 ? 2.444 12.150 20.138 1.00 27.86 116 ALA A O 1
ATOM 964 N N . I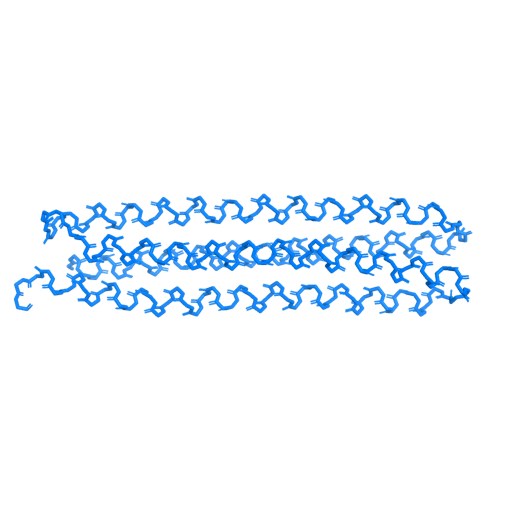LE A 1 119 ? 2.492 14.293 19.683 1.00 23.05 117 ILE A N 1
ATOM 965 C CA . ILE A 1 119 ? 3.298 14.610 20.854 1.00 25.10 117 ILE A CA 1
ATOM 966 C C . ILE A 1 119 ? 2.561 14.216 22.119 1.00 27.04 117 ILE A C 1
ATOM 967 O O . ILE A 1 119 ? 3.104 13.622 22.998 1.00 30.09 117 ILE A O 1
ATOM 972 N N . LYS A 1 120 ? 1.307 14.554 22.173 1.00 25.34 118 LYS A N 1
ATOM 973 C CA . LYS A 1 120 ? 0.497 14.300 23.328 1.00 26.94 118 LYS A CA 1
ATOM 974 C C . LYS A 1 120 ? 0.337 12.812 23.624 1.00 26.10 118 LYS A C 1
ATOM 975 O O . LYS A 1 120 ? 0.447 12.407 24.722 1.00 29.59 118 LYS A O 1
ATOM 981 N N . LYS A 1 121 ? 0.091 12.024 22.611 1.00 26.00 119 LYS A N 1
ATOM 982 C CA . LYS A 1 121 ? -0.050 10.600 22.786 1.00 26.08 119 LYS A CA 1
ATOM 983 C C . LYS A 1 121 ? 1.274 9.903 23.087 1.00 27.36 119 LYS A C 1
ATOM 984 O O . LYS A 1 121 ? 1.284 8.994 23.844 1.00 26.80 119 LYS A O 1
ATOM 990 N N . VAL A 1 122 ? 2.378 10.335 22.502 1.00 23.43 120 VAL A N 1
ATOM 991 C CA . VAL A 1 122 ? 3.666 9.774 22.840 1.00 21.77 120 VAL A CA 1
ATOM 992 C C . VAL A 1 122 ? 3.945 9.994 24.334 1.00 22.01 120 VAL A C 1
ATOM 993 O O . VAL A 1 122 ? 4.338 9.113 25.031 1.00 25.63 120 VAL A O 1
ATOM 997 N N . LYS A 1 123 ? 3.701 11.188 24.789 1.00 22.70 121 LYS A N 1
ATOM 998 C CA . LYS A 1 123 ? 3.965 11.529 26.179 1.00 23.47 121 LYS A CA 1
ATOM 999 C C . LYS A 1 123 ? 3.150 10.651 27.122 1.00 27.21 121 LYS A C 1
ATOM 1000 O O . LYS A 1 123 ? 3.683 10.067 28.038 1.00 26.86 121 LYS A O 1
ATOM 1006 N N A GLU A 1 124 ? 1.868 10.576 26.874 0.50 24.77 122 GLU A N 1
ATOM 1007 N N B GLU A 1 124 ? 1.862 10.576 26.886 0.50 24.78 122 GLU A N 1
ATOM 1008 C CA A GLU A 1 124 ? 0.918 9.854 27.657 0.50 26.50 122 GLU A CA 1
ATOM 1009 C CA B GLU A 1 124 ? 0.970 9.832 27.716 0.50 26.46 122 GLU A CA 1
ATOM 1010 C C A GLU A 1 124 ? 1.226 8.376 27.675 0.50 30.13 122 GLU A C 1
ATOM 1011 C C B GLU A 1 124 ? 1.260 8.350 27.696 0.50 30.16 122 GLU A C 1
ATOM 1012 O O A GLU A 1 124 ? 1.213 7.745 28.699 0.50 28.09 122 GLU A O 1
ATOM 1013 O O B GLU A 1 124 ? 1.201 7.703 28.701 0.50 28.06 122 GLU A O 1
ATOM 1024 N N . MET A 1 125 ? 1.517 7.836 26.511 1.00 25.61 123 MET A N 1
ATOM 1025 C CA . MET A 1 125 ? 1.714 6.412 26.385 1.00 21.64 123 MET A CA 1
ATOM 1026 C C . MET A 1 125 ? 3.046 5.959 26.990 1.00 24.46 123 MET A C 1
ATOM 1027 O O . MET A 1 125 ? 3.135 4.885 27.455 1.00 25.96 123 MET A O 1
ATOM 1032 N N . LEU A 1 126 ? 4.058 6.802 26.939 1.00 21.99 124 LEU A N 1
ATOM 1033 C CA . LEU A 1 126 ? 5.337 6.515 27.559 1.00 23.26 124 LEU A CA 1
ATOM 1034 C C . LEU A 1 126 ? 5.175 6.501 29.080 1.00 26.24 124 LEU A C 1
ATOM 1035 O O . LEU A 1 126 ? 5.727 5.660 29.732 1.00 28.46 124 LEU A O 1
ATOM 1040 N N . GLU A 1 127 ? 4.400 7.430 29.613 1.00 25.04 125 GLU A N 1
ATOM 1041 C CA . GLU A 1 127 ? 4.088 7.438 31.037 1.00 29.47 125 GLU A CA 1
ATOM 1042 C C . GLU A 1 127 ? 3.456 6.117 31.445 1.00 30.99 125 GLU A C 1
ATOM 1043 O O . GLU A 1 127 ? 3.785 5.561 32.434 1.00 30.85 125 GLU A O 1
ATOM 1049 N N A LYS A 1 128 ? 2.526 5.632 30.656 0.50 29.40 126 LYS A N 1
ATOM 1050 N N B LYS A 1 128 ? 2.504 5.663 30.676 0.50 29.38 126 LYS A N 1
ATOM 1051 C CA A LYS A 1 128 ? 1.867 4.395 30.990 0.50 30.96 126 LYS A CA 1
ATOM 1052 C CA B LYS A 1 128 ? 1.842 4.420 30.943 0.50 30.95 126 LYS A CA 1
ATOM 1053 C C A LYS A 1 128 ? 2.757 3.192 30.880 0.50 30.76 126 LYS A C 1
ATOM 1054 C C B LYS A 1 128 ? 2.735 3.210 30.860 0.50 30.73 126 LYS A C 1
ATOM 1055 O O A LYS A 1 128 ? 2.649 2.335 31.660 0.50 29.77 126 LYS A O 1
ATOM 1056 O O B LYS A 1 128 ? 2.627 2.363 31.656 0.50 29.77 126 LYS A O 1
ATOM 1067 N N . MET A 1 129 ? 3.624 3.157 29.890 1.00 26.81 127 MET A N 1
ATOM 1068 C CA . MET A 1 129 ? 4.606 2.093 29.729 1.00 26.24 127 MET A CA 1
ATOM 1069 C C . MET A 1 129 ? 5.518 2.004 30.942 1.00 28.39 127 MET A C 1
ATOM 1070 O O . MET A 1 129 ? 5.798 0.963 31.399 1.00 29.49 127 MET A O 1
ATOM 1075 N N . ILE A 1 130 ? 5.970 3.131 31.423 1.00 24.26 128 ILE A N 1
ATOM 1076 C CA . ILE A 1 130 ? 6.799 3.176 32.611 1.00 25.08 128 ILE A CA 1
ATOM 1077 C C . ILE A 1 130 ? 6.053 2.688 33.855 1.00 26.60 128 ILE A C 1
ATOM 1078 O O . ILE A 1 130 ? 6.594 1.988 34.645 1.00 27.70 128 ILE A O 1
ATOM 1083 N N . LYS A 1 131 ? 4.805 3.087 33.990 1.00 27.85 129 LYS A N 1
ATOM 1084 C CA . LYS A 1 131 ? 3.965 2.664 35.092 1.00 27.68 129 LYS A CA 1
ATOM 1085 C C . LYS A 1 131 ? 3.732 1.162 35.077 1.00 29.73 129 LYS A C 1
ATOM 1086 O O . LYS A 1 131 ? 3.720 0.532 36.091 1.00 30.61 129 LYS A O 1
ATOM 1092 N N . GLU A 1 132 ? 3.562 0.618 33.902 1.00 25.92 130 GLU A N 1
ATOM 1093 C CA . GLU A 1 132 ? 3.350 -0.786 33.769 1.00 30.21 130 GLU A CA 1
ATOM 1094 C C . GLU A 1 132 ? 4.619 -1.530 34.082 1.00 31.48 130 GLU A C 1
ATOM 1095 O O . GLU A 1 132 ? 4.575 -2.553 34.682 1.00 30.11 130 GLU A O 1
ATOM 1101 N N . ILE A 1 133 ? 5.754 -0.988 33.681 1.00 28.30 131 ILE A N 1
ATOM 1102 C CA . ILE A 1 133 ? 7.015 -1.609 34.005 1.00 25.92 131 ILE A CA 1
ATOM 1103 C C . ILE A 1 133 ? 7.227 -1.636 35.511 1.00 25.97 131 ILE A C 1
ATOM 1104 O O . ILE A 1 133 ? 7.613 -2.623 36.054 1.00 30.32 131 ILE A O 1
ATOM 1109 N N . LYS A 1 134 ? 6.958 -0.526 36.141 1.00 23.42 132 LYS A N 1
ATOM 1110 C CA . LYS A 1 134 ? 7.069 -0.452 37.560 1.00 26.42 132 LYS A CA 1
ATOM 1111 C C . LYS A 1 134 ? 6.212 -1.494 38.255 1.00 32.61 132 LYS A C 1
ATOM 1112 O O . LYS A 1 134 ? 6.653 -2.103 39.162 1.00 29.25 132 LYS A O 1
ATOM 1118 N N . LYS A 1 135 ? 4.986 -1.663 37.824 1.00 28.26 133 LYS A N 1
ATOM 1119 C CA . LYS A 1 135 ? 4.109 -2.634 38.427 1.00 29.22 133 LYS A CA 1
ATOM 1120 C C . LYS A 1 135 ? 4.578 -4.062 38.224 1.00 32.33 133 LYS A C 1
ATOM 1121 O O . LYS A 1 135 ? 4.496 -4.864 39.104 1.00 32.66 133 LYS A O 1
ATOM 1127 N N . MET A 1 136 ? 5.077 -4.374 37.051 1.00 27.37 134 MET A N 1
ATOM 1128 C CA . MET A 1 136 ? 5.584 -5.691 36.771 1.00 28.82 134 MET A CA 1
ATOM 1129 C C . MET A 1 136 ? 6.845 -6.048 37.565 1.00 31.16 134 MET A C 1
ATOM 1130 O O . MET A 1 136 ? 7.021 -7.153 37.945 1.00 32.43 134 MET A O 1
ATOM 1135 N N . LEU A 1 137 ? 7.711 -5.084 37.774 1.00 27.43 135 LEU A N 1
ATOM 1136 C CA . LEU A 1 137 ? 8.837 -5.251 38.638 1.00 29.32 135 LEU A CA 1
ATOM 1137 C C . LEU A 1 137 ? 8.389 -5.449 40.085 1.00 32.12 135 LEU A C 1
ATOM 1138 O O . LEU A 1 137 ? 8.956 -6.215 40.793 1.00 40.04 135 LEU A O 1
ATOM 1143 N N . GLU A 1 138 ? 7.391 -4.717 40.512 1.00 31.58 136 GLU A N 1
ATOM 1144 C CA . GLU A 1 138 ? 6.839 -4.878 41.837 1.00 33.46 136 GLU A CA 1
ATOM 1145 C C . GLU A 1 138 ? 6.228 -6.251 42.054 1.00 33.61 136 GLU A C 1
ATOM 1146 O O . GLU A 1 138 ? 6.329 -6.749 43.130 1.00 33.52 136 GLU A O 1
ATOM 1152 N N . ASN A 1 139 ? 5.569 -6.811 41.087 1.00 30.95 137 ASN A N 1
ATOM 1153 C CA . ASN A 1 139 ? 4.887 -8.030 41.370 1.00 30.07 137 ASN A CA 1
ATOM 1154 C C . ASN A 1 139 ? 5.615 -9.328 41.007 1.00 29.31 137 ASN A C 1
ATOM 1155 O O . ASN A 1 139 ? 5.077 -10.354 41.032 1.00 28.93 137 ASN A O 1
ATOM 1160 N N . GLY A 1 140 ? 6.886 -9.215 40.720 1.00 28.57 138 GLY A N 1
ATOM 1161 C CA . GLY A 1 140 ? 7.731 -10.358 40.531 1.00 25.75 138 GLY A CA 1
ATOM 1162 C C . GLY A 1 140 ? 7.710 -11.093 39.213 1.00 33.32 138 GLY A C 1
ATOM 1163 O O . GLY A 1 140 ? 8.150 -12.182 39.124 1.00 32.04 138 GLY A O 1
ATOM 1164 N N . GLU A 1 141 ? 7.200 -10.466 38.185 1.00 33.51 139 GLU A N 1
ATOM 1165 C CA . GLU A 1 141 ? 7.223 -11.042 36.857 1.00 28.53 139 GLU A CA 1
ATOM 1166 C C . GLU A 1 141 ? 8.623 -11.244 36.326 1.00 30.47 139 GLU A C 1
ATOM 1167 O O . GLU A 1 141 ? 9.499 -10.497 36.651 1.00 36.11 139 GLU A O 1
ATOM 1173 N N . ASP A 1 142 ? 8.836 -12.311 35.563 1.00 31.14 140 ASP A N 1
ATOM 1174 C CA . ASP A 1 142 ? 10.162 -12.608 35.028 1.00 34.21 140 ASP A CA 1
ATOM 1175 C C . ASP A 1 142 ? 10.517 -11.805 33.797 1.00 31.66 140 ASP A C 1
ATOM 1176 O O . ASP A 1 142 ? 9.694 -11.103 33.279 1.00 37.12 140 ASP A O 1
ATOM 1181 N N . SER A 1 143 ? 11.757 -11.913 33.379 1.00 36.29 141 SER A N 1
ATOM 1182 C CA . SER A 1 143 ? 12.236 -11.133 32.281 1.00 33.08 141 SER A CA 1
ATOM 1183 C C . SER A 1 143 ? 11.491 -11.393 31.011 1.00 32.06 141 SER A C 1
ATOM 1184 O O . SER A 1 143 ? 11.225 -10.486 30.295 1.00 35.23 141 SER A O 1
ATOM 1187 N N . GLU A 1 144 ? 11.134 -12.632 30.714 1.00 30.77 142 GLU A N 1
ATOM 1188 C CA . GLU A 1 144 ? 10.463 -12.869 29.455 1.00 29.49 142 GLU A CA 1
ATOM 1189 C C . GLU A 1 144 ? 9.140 -12.123 29.370 1.00 29.72 142 GLU A C 1
ATOM 1190 O O . GLU A 1 144 ? 8.837 -11.531 28.367 1.00 30.78 142 GLU A O 1
ATOM 1196 N N . LYS A 1 145 ? 8.344 -12.209 30.410 1.00 30.09 143 LYS A N 1
ATOM 1197 C CA . LYS A 1 145 ? 7.089 -11.520 30.430 1.00 28.52 143 LYS A CA 1
ATOM 1198 C C . LYS A 1 145 ? 7.230 -10.019 30.377 1.00 27.86 143 LYS A C 1
ATOM 1199 O O . LYS A 1 145 ? 6.529 -9.390 29.651 1.00 27.78 143 LYS A O 1
ATOM 1205 N N . ILE A 1 146 ? 8.142 -9.464 31.156 1.00 24.87 144 ILE A N 1
ATOM 1206 C CA . ILE A 1 146 ? 8.312 -8.032 31.164 1.00 26.86 144 ILE A CA 1
ATOM 1207 C C . ILE A 1 146 ? 8.764 -7.517 29.817 1.00 28.28 144 ILE A C 1
ATOM 1208 O O . ILE A 1 146 ? 8.231 -6.569 29.337 1.00 27.48 144 ILE A O 1
ATOM 1213 N N . LEU A 1 147 ? 9.736 -8.182 29.218 1.00 24.55 145 LEU A N 1
ATOM 1214 C CA . LEU A 1 147 ? 10.221 -7.764 27.924 1.00 23.84 145 LEU A CA 1
ATOM 1215 C C . LEU A 1 147 ? 9.181 -7.889 26.833 1.00 29.07 145 LEU A C 1
ATOM 1216 O O . LEU A 1 147 ? 9.049 -7.033 26.016 1.00 24.91 145 LEU A O 1
ATOM 1221 N N . LYS A 1 148 ? 8.458 -8.981 26.855 1.00 27.02 146 LYS A N 1
ATOM 1222 C CA . LYS A 1 148 ? 7.400 -9.152 25.906 1.00 30.38 146 LYS A CA 1
ATOM 1223 C C . LYS A 1 148 ? 6.349 -8.055 26.009 1.00 25.68 146 LYS A C 1
ATOM 1224 O O . LYS A 1 148 ? 5.883 -7.584 25.019 1.00 28.19 146 LYS A O 1
ATOM 1230 N N . LYS A 1 149 ? 5.990 -7.682 27.218 1.00 24.40 147 LYS A N 1
ATOM 1231 C CA . LYS A 1 149 ? 5.030 -6.633 27.398 1.00 24.80 147 LYS A CA 1
ATOM 1232 C C . LYS A 1 149 ? 5.591 -5.310 26.978 1.00 25.88 147 LYS A C 1
ATOM 1233 O O . LYS A 1 149 ? 4.898 -4.552 26.408 1.00 26.01 147 LYS A O 1
ATOM 1239 N N . ALA A 1 150 ? 6.843 -5.037 27.297 1.00 23.38 148 ALA A N 1
ATOM 1240 C CA . ALA A 1 150 ? 7.460 -3.792 26.891 1.00 22.05 148 ALA A CA 1
ATOM 1241 C C . ALA A 1 150 ? 7.450 -3.649 25.360 1.00 24.12 148 ALA A C 1
ATOM 1242 O O . ALA A 1 150 ? 7.193 -2.619 24.852 1.00 25.49 148 ALA A O 1
ATOM 1244 N N . LYS A 1 151 ? 7.715 -4.736 24.672 1.00 22.64 149 LYS A N 1
ATOM 1245 C CA . LYS A 1 151 ? 7.689 -4.733 23.235 1.00 22.10 149 LYS A CA 1
ATOM 1246 C C . LYS A 1 151 ? 6.304 -4.472 22.672 1.00 28.19 149 LYS A C 1
ATOM 1247 O O . LYS A 1 151 ? 6.175 -3.799 21.736 1.00 24.95 149 LYS A O 1
ATOM 1253 N N . GLU A 1 152 ? 5.284 -5.041 23.270 1.00 26.69 150 GLU A N 1
ATOM 1254 C CA . GLU A 1 152 ? 3.928 -4.806 22.847 1.00 26.44 150 GLU A CA 1
ATOM 1255 C C . GLU A 1 152 ? 3.552 -3.338 23.032 1.00 25.27 150 GLU A C 1
ATOM 1256 O O . GLU A 1 152 ? 2.912 -2.758 22.209 1.00 26.13 150 GLU A O 1
ATOM 1262 N N . MET A 1 153 ? 3.926 -2.782 24.160 1.00 23.34 151 MET A N 1
ATOM 1263 C CA . MET A 1 153 ? 3.618 -1.408 24.432 1.00 19.01 151 MET A CA 1
ATOM 1264 C C . MET A 1 153 ? 4.309 -0.446 23.510 1.00 22.62 151 MET A C 1
ATOM 1265 O O . MET A 1 153 ? 3.735 0.494 23.104 1.00 24.89 151 MET A O 1
ATOM 1270 N N . ALA A 1 154 ? 5.562 -0.716 23.235 1.00 22.66 152 ALA A N 1
ATOM 1271 C CA . ALA A 1 154 ? 6.336 0.076 22.347 1.00 19.36 152 ALA A CA 1
ATOM 1272 C C . ALA A 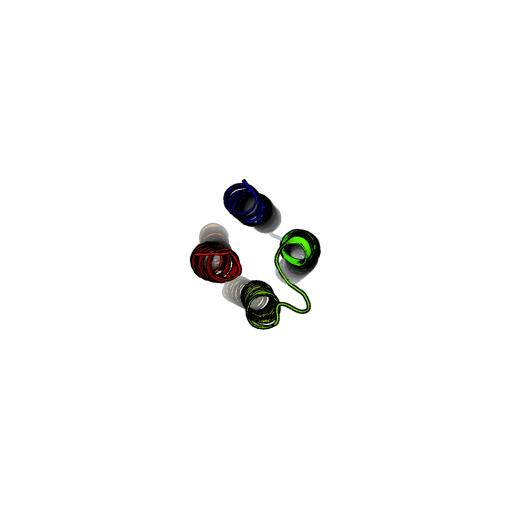1 154 ? 5.789 0.038 20.942 1.00 21.31 152 ALA A C 1
ATOM 1273 O O . ALA A 1 154 ? 5.723 1.015 20.312 1.00 22.11 152 ALA A O 1
ATOM 1275 N N . GLU A 1 155 ? 5.378 -1.123 20.499 1.00 21.17 153 GLU A N 1
ATOM 1276 C CA . GLU A 1 155 ? 4.762 -1.239 19.195 1.00 20.24 153 GLU A CA 1
ATOM 1277 C C . GLU A 1 155 ? 3.441 -0.488 19.109 1.00 23.56 153 GLU A C 1
ATOM 1278 O O . GLU A 1 155 ? 3.133 0.049 18.097 1.00 22.34 153 GLU A O 1
ATOM 1284 N N . LYS A 1 156 ? 2.676 -0.439 20.190 1.00 22.21 154 LYS A N 1
ATOM 1285 C CA . LYS A 1 156 ? 1.458 0.356 20.195 1.00 24.45 154 LYS A CA 1
ATOM 1286 C C . LYS A 1 156 ? 1.709 1.860 20.033 1.00 22.76 154 LYS A C 1
ATOM 1287 O O . LYS A 1 156 ? 0.976 2.518 19.406 1.00 23.86 154 LYS A O 1
ATOM 1293 N N . ILE A 1 157 ? 2.772 2.352 20.642 1.00 21.85 155 ILE A N 1
ATOM 1294 C CA . ILE A 1 157 ? 3.204 3.704 20.446 1.00 22.31 155 ILE A CA 1
ATOM 1295 C C . ILE A 1 157 ? 3.570 3.925 19.000 1.00 26.18 155 ILE A C 1
ATOM 1296 O O . ILE A 1 157 ? 3.201 4.888 18.445 1.00 22.88 155 ILE A O 1
ATOM 1301 N N . LEU A 1 158 ? 4.363 3.032 18.441 1.00 25.02 156 LEU A N 1
ATOM 1302 C CA . LEU A 1 158 ? 4.783 3.196 17.072 1.00 23.40 156 LEU A CA 1
ATOM 1303 C C . LEU A 1 158 ? 3.586 3.250 16.143 1.00 22.14 156 LEU A C 1
ATOM 1304 O O . LEU A 1 158 ? 3.557 4.022 15.265 1.00 22.53 156 LEU A O 1
ATOM 1309 N N . LYS A 1 159 ? 2.623 2.386 16.388 1.00 21.96 157 LYS A N 1
ATOM 1310 C CA . LYS A 1 159 ? 1.439 2.267 15.560 1.00 21.62 157 LYS A CA 1
ATOM 1311 C C . LYS A 1 159 ? 0.558 3.495 15.633 1.00 24.35 157 LYS A C 1
ATOM 1312 O O . LYS A 1 159 ? -0.083 3.850 14.697 1.00 21.93 157 LYS A O 1
ATOM 1318 N N . MET A 1 160 ? 0.549 4.135 16.783 1.00 21.97 158 MET A N 1
ATOM 1319 C CA . MET A 1 160 ? -0.185 5.381 16.940 1.00 22.07 158 MET A CA 1
ATOM 1320 C C . MET A 1 160 ? 0.453 6.511 16.127 1.00 23.45 158 MET A C 1
ATOM 1321 O O . MET A 1 160 ? -0.216 7.302 15.581 1.00 22.92 158 MET A O 1
ATOM 1326 N N . VAL A 1 161 ? 1.772 6.543 16.082 1.00 22.30 159 VAL A N 1
ATOM 1327 C CA . VAL A 1 161 ? 2.489 7.522 15.291 1.00 19.69 159 VAL A CA 1
ATOM 1328 C C . VAL A 1 161 ? 2.301 7.294 13.795 1.00 21.08 159 VAL A C 1
ATOM 1329 O O . VAL A 1 161 ? 2.156 8.194 13.076 1.00 21.96 159 VAL A O 1
ATOM 1333 N N . ILE A 1 162 ? 2.338 6.048 13.385 1.00 18.74 160 ILE A N 1
ATOM 1334 C CA . ILE A 1 162 ? 2.084 5.663 12.018 1.00 18.71 160 ILE A CA 1
ATOM 1335 C C . ILE A 1 162 ? 0.654 6.045 11.572 1.00 20.90 160 ILE A C 1
ATOM 1336 O O . ILE A 1 162 ? 0.467 6.556 10.536 1.00 22.60 160 ILE A O 1
ATOM 1341 N N . GLU A 1 163 ? -0.328 5.782 12.406 1.00 21.59 161 GLU A N 1
ATOM 1342 C CA . GLU A 1 163 ? -1.696 6.114 12.095 1.00 23.37 161 GLU A CA 1
ATOM 1343 C C . GLU A 1 163 ? -1.880 7.602 11.908 1.00 22.08 161 GLU A C 1
ATOM 1344 O O . GLU A 1 163 ? -2.553 8.019 11.014 1.00 25.46 161 GLU A O 1
ATOM 1350 N N . LEU A 1 164 ? -1.268 8.387 12.775 1.00 21.37 162 LEU A N 1
ATOM 1351 C CA . LEU A 1 164 ? -1.397 9.822 12.664 1.00 25.65 162 LEU A CA 1
ATOM 1352 C C . LEU A 1 164 ? -0.645 10.370 11.459 1.00 24.52 162 LEU A C 1
ATOM 1353 O O . LEU A 1 164 ? -1.073 11.305 10.866 1.00 22.87 162 LEU A O 1
ATOM 1358 N N . ALA A 1 165 ? 0.473 9.765 11.127 1.00 20.69 163 ALA A N 1
ATOM 1359 C CA . ALA A 1 165 ? 1.199 10.158 9.955 1.00 21.64 163 ALA A CA 1
ATOM 1360 C C . ALA A 1 165 ? 0.405 9.929 8.674 1.00 23.27 163 ALA A C 1
ATOM 1361 O O . ALA A 1 165 ? 0.383 10.729 7.822 1.00 23.46 163 ALA A O 1
ATOM 1363 N N . GLU A 1 166 ? -0.223 8.787 8.588 1.00 21.78 164 GLU A N 1
ATOM 1364 C CA . GLU A 1 166 ? -1.059 8.468 7.468 1.00 20.57 164 GLU A CA 1
ATOM 1365 C C . GLU A 1 166 ? -2.261 9.402 7.333 1.00 19.64 164 GLU A C 1
ATOM 1366 O O . GLU A 1 166 ? -2.610 9.770 6.262 1.00 24.63 164 GLU A O 1
ATOM 1372 N N . LYS A 1 167 ? -2.874 9.758 8.440 1.00 21.60 165 LYS A N 1
ATOM 1373 C CA . LYS A 1 167 ? -3.943 10.712 8.443 1.00 26.04 165 LYS A CA 1
ATOM 1374 C C . LYS A 1 167 ? -3.473 12.056 7.940 1.00 21.88 165 LYS A C 1
ATOM 1375 O O . LYS A 1 167 ? -4.148 12.689 7.201 1.00 23.57 165 LYS A O 1
ATOM 1381 N N . ILE A 1 168 ? -2.301 12.480 8.349 1.00 20.17 166 ILE A N 1
ATOM 1382 C CA . ILE A 1 168 ? -1.780 13.752 7.888 1.00 20.24 166 ILE A CA 1
ATOM 1383 C C . ILE A 1 168 ? -1.654 13.707 6.362 1.00 21.82 166 ILE A C 1
ATOM 1384 O O . ILE A 1 168 ? -2.081 14.584 5.707 1.00 23.37 166 ILE A O 1
ATOM 1389 N N . LEU A 1 169 ? -1.071 12.635 5.864 1.00 20.73 167 LEU A N 1
ATOM 1390 C CA . LEU A 1 169 ? -0.818 12.558 4.445 1.00 20.93 167 LEU A CA 1
ATOM 1391 C C . LEU A 1 169 ? -2.119 12.528 3.665 1.00 20.56 167 LEU A C 1
ATOM 1392 O O . LEU A 1 169 ? -2.240 13.141 2.669 1.00 22.81 167 LEU A O 1
ATOM 1397 N N . LYS A 1 170 ? -3.084 11.791 4.167 1.00 21.69 168 LYS A N 1
ATOM 1398 C CA . LYS A 1 170 ? -4.353 11.654 3.456 1.00 22.40 168 LYS A CA 1
ATOM 1399 C C . LYS A 1 170 ? -5.081 12.980 3.420 1.00 24.07 168 LYS A C 1
ATOM 1400 O O . LYS A 1 170 ? -5.585 13.381 2.408 1.00 23.57 168 LYS A O 1
ATOM 1406 N N . LYS A 1 171 ? -5.147 13.636 4.551 1.00 20.05 169 LYS A N 1
ATOM 1407 C CA . LYS A 1 171 ? -5.752 14.943 4.606 1.00 21.40 169 LYS A CA 1
ATOM 1408 C C . LYS A 1 171 ? -5.030 15.988 3.785 1.00 22.89 169 LYS A C 1
ATOM 1409 O O . LYS A 1 171 ? -5.643 16.764 3.182 1.00 25.57 169 LYS A O 1
ATOM 1415 N N . ALA A 1 172 ? -3.713 16.001 3.792 1.00 21.60 170 ALA A N 1
ATOM 1416 C CA . ALA A 1 172 ? -2.980 16.959 3.003 1.00 19.24 170 ALA A CA 1
ATOM 1417 C C . ALA A 1 172 ? -3.252 16.794 1.502 1.00 19.89 170 ALA A C 1
ATOM 1418 O O . ALA A 1 172 ? -3.398 17.732 0.834 1.00 23.78 170 ALA A O 1
ATOM 1420 N N . LYS A 1 173 ? -3.308 15.580 1.013 1.00 21.88 171 LYS A N 1
ATOM 1421 C CA . LYS A 1 173 ? -3.617 15.339 -0.378 1.00 23.67 171 LYS A CA 1
ATOM 1422 C C . LYS A 1 173 ? -5.023 15.833 -0.774 1.00 23.55 171 LYS A C 1
ATOM 1423 O O . LYS A 1 173 ? -5.208 16.408 -1.796 1.00 24.08 171 LYS A O 1
ATOM 1429 N N . GLU A 1 174 ? -6.005 15.592 0.058 1.00 24.24 172 GLU A N 1
ATOM 1430 C CA . GLU A 1 174 ? -7.345 16.072 -0.211 1.00 26.79 172 GLU A CA 1
ATOM 1431 C C . GLU A 1 174 ? -7.369 17.577 -0.288 1.00 28.66 172 GLU A C 1
ATOM 1432 O O . GLU A 1 174 ? -8.006 18.136 -1.104 1.00 27.16 172 GLU A O 1
ATOM 1438 N N . MET A 1 175 ? -6.654 18.093 0.674 1.00 22.28 173 MET A N 1
ATOM 1439 C CA A MET A 1 175 ? -6.522 19.517 0.637 0.50 22.57 173 MET A CA 1
ATOM 1440 C CA B MET A 1 175 ? -6.534 19.531 0.675 0.50 22.60 173 MET A CA 1
ATOM 1441 C C . MET A 1 175 ? -5.852 20.322 -0.599 1.00 24.51 173 MET A C 1
ATOM 1442 O O . MET A 1 175 ? -6.127 21.371 -1.225 1.00 26.86 173 MET A O 1
ATOM 1451 N N . ALA A 1 176 ? -4.830 19.535 -0.956 1.00 23.16 174 ALA A N 1
ATOM 1452 C CA . ALA A 1 176 ? -4.108 19.988 -2.121 1.00 22.62 174 ALA A CA 1
ATOM 1453 C C . ALA A 1 176 ? -5.020 19.982 -3.338 1.00 26.07 174 ALA A C 1
ATOM 1454 O O . ALA A 1 176 ? -4.988 20.883 -4.128 1.00 24.87 174 ALA A O 1
ATOM 1456 N N . GLU A 1 177 ? -5.841 18.956 -3.450 1.00 26.73 175 GLU A N 1
ATOM 1457 C CA . GLU A 1 177 ? -6.760 18.901 -4.585 1.00 25.57 175 GLU A CA 1
ATOM 1458 C C . GLU A 1 177 ? -7.704 20.082 -4.559 1.00 27.09 175 GLU A C 1
ATOM 1459 O O . GLU A 1 177 ? -7.961 20.697 -5.580 1.00 25.66 175 GLU A O 1
ATOM 1465 N N . LYS A 1 178 ? -8.206 20.402 -3.383 1.00 27.01 176 LYS A N 1
ATOM 1466 C CA . LYS A 1 178 ? -9.096 21.547 -3.290 1.00 30.52 176 LYS A CA 1
ATOM 1467 C C . LYS A 1 178 ? -8.417 22.857 -3.656 1.00 28.82 176 LYS A C 1
ATOM 1468 O O . LYS A 1 178 ? -9.001 23.695 -4.291 1.00 26.18 176 LYS A O 1
ATOM 1474 N N . ILE A 1 179 ? -7.186 23.008 -3.185 1.00 25.42 177 ILE A N 1
ATOM 1475 C CA . ILE A 1 179 ? -6.412 24.205 -3.455 1.00 23.18 177 ILE A CA 1
ATOM 1476 C C . ILE A 1 179 ? -6.142 24.362 -4.937 1.00 24.54 177 ILE A C 1
ATOM 1477 O O . ILE A 1 179 ? -6.195 25.455 -5.434 1.00 26.36 177 ILE A O 1
ATOM 1482 N N . LEU A 1 180 ? -5.775 23.304 -5.599 1.00 24.73 178 LEU A N 1
ATOM 1483 C CA . LEU A 1 180 ? -5.496 23.418 -7.010 1.00 25.01 178 LEU A CA 1
ATOM 1484 C C . LEU A 1 180 ? -6.755 23.868 -7.769 1.00 30.33 178 LEU A C 1
ATOM 1485 O O . LEU A 1 180 ? -6.663 24.566 -8.722 1.00 24.85 178 LEU A O 1
ATOM 1490 N N . LYS A 1 181 ? -7.916 23.395 -7.350 1.00 27.90 179 LYS A N 1
ATOM 1491 C CA . LYS A 1 181 ? -9.138 23.789 -8.007 1.00 27.28 179 LYS A CA 1
ATOM 1492 C C . LYS A 1 181 ? -9.379 25.291 -7.872 1.00 28.62 179 LYS A C 1
ATOM 1493 O O . LYS A 1 181 ? -9.685 25.952 -8.834 1.00 30.00 179 LYS A O 1
ATOM 1499 N N . LYS A 1 182 ? -9.175 25.823 -6.683 1.00 24.88 180 LYS A N 1
ATOM 1500 C CA . LYS A 1 182 ? -9.317 27.255 -6.487 1.00 28.03 180 LYS A CA 1
ATOM 1501 C C . LYS A 1 182 ? -8.310 28.095 -7.280 1.00 29.53 180 LYS A C 1
ATOM 1502 O O . LYS A 1 182 ? -8.636 29.150 -7.822 1.00 30.65 180 LYS A O 1
ATOM 1508 N N . VAL A 1 183 ? -7.082 27.600 -7.341 1.00 24.34 181 VAL A N 1
ATOM 1509 C CA . VAL A 1 183 ? -6.058 28.249 -8.105 1.00 24.13 181 VAL A CA 1
ATOM 1510 C C . VAL A 1 183 ? -6.486 28.275 -9.554 1.00 27.40 181 VAL A C 1
ATOM 1511 O O . VAL A 1 183 ? -6.349 29.249 -10.190 1.00 26.28 181 VAL A O 1
ATOM 1515 N N . LYS A 1 184 ? -7.008 27.182 -10.054 1.00 24.48 182 LYS A N 1
ATOM 1516 C CA . LYS A 1 184 ? -7.496 27.158 -11.428 1.00 25.88 182 LYS A CA 1
ATOM 1517 C C . LYS A 1 184 ? -8.636 28.150 -11.668 1.00 30.40 182 LYS A C 1
ATOM 1518 O O . LYS A 1 184 ? -8.721 28.746 -12.692 1.00 28.35 182 LYS A O 1
ATOM 1524 N N . GLU A 1 185 ? -9.496 28.327 -10.696 1.00 28.29 183 GLU A N 1
ATOM 1525 C CA . GLU A 1 185 ? -10.586 29.257 -10.823 1.00 32.53 183 GLU A CA 1
ATOM 1526 C C . GLU A 1 185 ? -10.129 30.707 -10.941 1.00 28.38 183 GLU A C 1
ATOM 1527 O O . GLU A 1 185 ? -10.883 31.537 -11.383 1.00 29.95 183 GLU A O 1
ATOM 1533 N N . LEU A 1 186 ? -8.923 31.007 -10.481 1.00 26.46 184 LEU A N 1
ATOM 1534 C CA . LEU A 1 186 ? -8.375 32.362 -10.655 1.00 25.89 184 LEU A CA 1
ATOM 1535 C C . LEU A 1 186 ? -8.166 32.734 -12.115 1.00 25.63 184 LEU A C 1
ATOM 1536 O O . LEU A 1 186 ? -8.085 33.881 -12.440 1.00 23.01 184 LEU A O 1
ATOM 1541 N N . GLY A 1 187 ? -7.983 31.722 -12.941 1.00 24.15 185 GLY A N 1
ATOM 1542 C CA . GLY A 1 187 ? -7.601 31.981 -14.317 1.00 28.16 185 GLY A CA 1
ATOM 1543 C C . GLY A 1 187 ? -8.795 32.243 -15.202 1.00 30.03 185 GLY A C 1
ATOM 1544 O O . GLY A 1 187 ? -9.917 31.870 -14.862 1.00 26.78 185 GLY A O 1
ATOM 1545 N N . VAL A 1 188 ? -8.529 32.850 -16.347 1.00 24.40 186 VAL A N 1
ATOM 1546 C CA . VAL A 1 188 ? -9.532 33.074 -17.338 1.00 26.04 186 VAL A CA 1
ATOM 1547 C C . VAL A 1 188 ? -10.092 31.723 -17.730 1.00 27.51 186 VAL A C 1
ATOM 1548 O O . VAL A 1 188 ? -9.371 30.828 -18.004 1.00 31.01 186 VAL A O 1
ATOM 1552 N N . GLY A 1 189 ? -11.403 31.611 -17.760 1.00 28.27 187 GLY A N 1
ATOM 1553 C CA . GLY A 1 189 ? -12.017 30.368 -18.151 1.00 35.87 187 GLY A CA 1
ATOM 1554 C C . GLY A 1 189 ? -11.716 29.237 -17.204 1.00 41.77 187 GLY A C 1
ATOM 1555 O O . GLY A 1 189 ? -11.367 29.493 -16.068 1.00 47.07 187 GLY A O 1
#